Protein AF-0000000073023740 (afdb_homodimer)

Solvent-accessible surface area (backbone atoms only — not comparable to full-atom values): 16140 Å² total; per-residue (Å²): 127,83,76,66,62,38,36,42,32,42,31,54,24,32,53,92,77,59,38,83,30,16,24,42,80,59,41,39,57,40,73,45,45,51,34,40,36,42,52,23,70,36,39,27,42,34,38,40,40,32,30,47,20,81,66,60,66,49,36,36,28,55,63,80,50,73,36,61,43,44,80,76,49,72,45,80,65,34,23,34,30,36,31,64,48,64,28,61,89,51,75,53,49,56,92,95,53,74,39,84,29,47,35,36,37,38,18,87,82,44,16,32,40,50,33,42,43,40,32,34,31,28,49,62,90,40,50,71,68,36,69,48,74,43,77,45,55,34,41,35,35,37,25,27,48,41,96,82,24,65,35,37,45,53,76,40,77,44,84,78,128,82,76,65,62,39,35,42,33,43,29,51,24,30,53,93,76,60,37,82,30,15,25,44,80,60,41,38,56,41,71,45,45,51,33,40,35,42,52,24,71,35,40,27,41,32,38,40,39,32,29,46,21,80,66,60,66,49,38,40,28,54,62,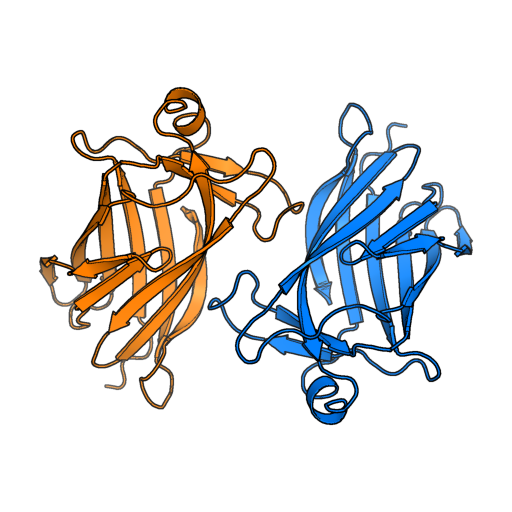80,49,71,38,62,43,43,79,74,48,72,45,80,64,34,23,32,29,35,31,63,48,65,28,61,89,52,76,53,47,56,89,95,51,73,38,83,30,46,36,36,36,39,19,87,81,44,15,33,38,50,32,42,43,38,32,34,31,29,49,62,88,41,50,71,68,37,69,48,76,43,76,44,56,35,39,36,35,36,27,28,49,40,97,83,25,64,35,37,43,55,77,42,77,44,84,80

Secondary structure (DSSP, 8-state):
-----EEEEEEEEETTTTBPEEEEE-TTSSSSSEEEEEETT-EEEEEEEEESTT----EEEETTEEEE-EEEEEETTEEEEEEEEE-TTPPPPPTT--EEEEEEE--TTT-BEEEEEEEEEE-GGGHHHHT-SEEE--EEEEEEE-TTSSBEEEEEEEE-/-----EEEEEEEEETTTTBPEEEEE-TTSSSSSEEEEEETT-EEEEEEEEESTT----EEEETTEEEE-EEEEEETTEEEEEEEEE-TTPPPPPTT--EEEEEEE--TTT-BEEEEEEEEEE-GGGHHHHT-SEEE--EEEEEEE-TTSSBEEEEEEEE-

Radius of gyration: 21.76 Å; Cα contacts (8 Å, |Δi|>4): 886; chains: 2; bounding box: 49×61×48 Å

Foldseek 3Di:
DQPFKKKKKKAKAWPDVRHFWAWAQDPVPDPDRIATEAEAQTKIKMKMKMFQQVFDWFWKDKQRRIWGWDWDDGDRGITMTITMDHRYVPDFDDPPDWDWIWIWIDTPQQAIEIDTHTYGYDYNVVVVVRPDHGTFGIKMWMWGRDPVSHHIHTDDIDGD/DQPFKKKKKKAKAWPDVRHFWAWAQDPVPDPDRIATEAEAQTKIKMKMKMFQQVFDWFWKDKQRRIWGWDWDDGDRGITMTITMDHRYPPDFDDPPDWDWIWIWIDTPQQAIEIDTHTYGYDYNVVVVVRPDHGTFGIKMWMWGRDPVSHHIHTDDIDGD

InterPro domains:
  IPR029204 CB1 cannabinoid receptor-interacting protein 1 [PF15043] (5-159)
  IPR029204 CB1 cannabinoid receptor-interacting protein 1 [PTHR31952] (4-159)

Sequence (320 aa):
MALELVKIGISLKMLPNNSAVYFKSDGARFGQTRTIKLLTGSKYKTEVVVKPGDVEATTMSVGGVKFPLEQQSRDPQCVVYTGVYDTEGVTHTKSGDRQAVQISIQFPEVGSFEVVWQVKYYNYNKRDHCQGGNSFNSIEYECKPNDTRSLMWVNKELFIMALELVKIGISLKMLPNNSAVYFKSDGARFGQTRTIKLLTGSKYKTEVVVKPGDVEATTMSVGGVKFPLEQQSRDPQCVVYTGVYDTEGVTHTKSGDRQAVQISIQFPEVGSFEVVWQVKYYNYNKRDHCQGGNSFNSIEYECKPNDTRSLMWVNKELFI

Nearest PDB structures (foldseek):
  6wsk-assembly1_A  TM=9.641E-01  e=8.421E-20  Tequatrovirus T4
  7q2t-assembly1_XXX  TM=8.659E-01  e=3.609E-19  Rattus norvegicus
  5ot1-assembly1_A  TM=6.306E-01  e=1.534E-01  Thermococcus kodakarensis
  6vac-assembly1_B  TM=4.768E-01  e=1.246E-01  Mus musculus
  4zmh-assembly1_B  TM=3.866E-01  e=2.410E+00  Saccharophagus degradans 2-40

pLDDT: mean 95.41, std 6.23, range [44.56, 98.94]

Structure (mmCIF, N/CA/C/O backbone):
data_AF-0000000073023740-model_v1
#
loop_
_entity.id
_entity.type
_entity.pdbx_description
1 polymer 'CB1 cannabinoid receptor-interacting protein 1-like'
#
loop_
_atom_site.group_PDB
_atom_site.id
_atom_site.type_symbol
_atom_site.label_atom_id
_atom_site.label_alt_id
_atom_site.label_comp_id
_atom_site.label_asym_id
_atom_site.label_entity_id
_atom_site.label_seq_id
_atom_site.pdbx_PDB_ins_code
_atom_site.Cartn_x
_atom_site.Cartn_y
_atom_site.Cartn_z
_atom_site.occupancy
_atom_site.B_iso_or_equiv
_atom_site.auth_seq_id
_atom_site.auth_comp_id
_atom_site.auth_asym_id
_atom_site.auth_atom_id
_atom_site.pdbx_PDB_model_num
ATOM 1 N N . MET A 1 1 ? -4.488 33.281 -9.797 1 44.56 1 MET A N 1
ATOM 2 C CA . MET A 1 1 ? -3.965 32.219 -10.641 1 44.56 1 MET A CA 1
ATOM 3 C C . MET A 1 1 ? -4.219 30.844 -10.008 1 44.56 1 MET A C 1
ATOM 5 O O . MET A 1 1 ? -4.16 30.703 -8.789 1 44.56 1 MET A O 1
ATOM 9 N N . ALA A 1 2 ? -4.988 29.906 -10.641 1 58.72 2 ALA A N 1
ATOM 10 C CA . ALA A 1 2 ? -5.473 28.656 -10.062 1 58.72 2 ALA A CA 1
ATOM 11 C C . ALA A 1 2 ? -4.32 27.812 -9.523 1 58.72 2 ALA A C 1
ATOM 13 O O . ALA A 1 2 ? -3.303 27.641 -10.203 1 58.72 2 ALA A O 1
ATOM 14 N N . LEU A 1 3 ? -4.094 27.891 -8.18 1 65.19 3 LEU A N 1
ATOM 15 C CA . LEU A 1 3 ? -3.039 27.094 -7.57 1 65.19 3 LEU A CA 1
ATOM 16 C C . LEU A 1 3 ? -2.945 25.719 -8.234 1 65.19 3 LEU A C 1
ATOM 18 O O . LEU A 1 3 ? -3.896 24.938 -8.188 1 65.19 3 LEU A O 1
ATOM 22 N N . GLU A 1 4 ? -1.814 25.531 -9.008 1 83.5 4 GLU A N 1
ATOM 23 C CA . GLU A 1 4 ? -1.721 24.328 -9.836 1 83.5 4 GLU A CA 1
ATOM 24 C C . GLU A 1 4 ? -1.043 23.188 -9.078 1 83.5 4 GLU A C 1
ATOM 26 O O . GLU A 1 4 ? -1.423 22.031 -9.227 1 83.5 4 GLU A O 1
ATOM 31 N N . LEU A 1 5 ? -0.139 23.578 -8.188 1 95.25 5 LEU A N 1
ATOM 32 C CA . LEU A 1 5 ? 0.614 22.531 -7.508 1 95.25 5 LEU A CA 1
ATOM 33 C C . LEU A 1 5 ? 0.838 22.891 -6.043 1 95.25 5 LEU A C 1
ATOM 35 O O . LEU A 1 5 ? 1.174 24.031 -5.719 1 95.25 5 LEU A O 1
ATOM 39 N N . VAL A 1 6 ? 0.586 22.016 -5.172 1 97.62 6 VAL A N 1
ATOM 40 C CA . VAL A 1 6 ? 0.841 22.156 -3.742 1 97.62 6 VAL A CA 1
ATOM 41 C C . VAL A 1 6 ? 1.813 21.078 -3.279 1 97.62 6 VAL A C 1
ATOM 43 O O . VAL A 1 6 ? 1.599 19.891 -3.535 1 97.62 6 VAL A O 1
ATOM 46 N N . LYS A 1 7 ? 2.904 21.469 -2.658 1 98.38 7 LYS A N 1
ATOM 47 C CA . LYS A 1 7 ? 3.838 20.516 -2.064 1 98.38 7 LYS A CA 1
ATOM 48 C C . LYS A 1 7 ? 3.631 20.406 -0.556 1 98.38 7 LYS A C 1
ATOM 50 O O . LYS A 1 7 ? 3.443 21.422 0.123 1 98.38 7 LYS A O 1
ATOM 55 N N . ILE A 1 8 ? 3.617 19.219 -0.075 1 98.69 8 ILE A N 1
ATOM 56 C CA . ILE A 1 8 ? 3.369 18.969 1.341 1 98.69 8 ILE A CA 1
ATOM 57 C C . ILE A 1 8 ? 4.438 18.031 1.894 1 98.69 8 ILE A C 1
ATOM 59 O O . ILE A 1 8 ? 4.664 16.953 1.349 1 98.69 8 ILE A O 1
ATOM 63 N N . GLY A 1 9 ? 5.145 18.406 2.871 1 98.81 9 GLY A N 1
ATOM 64 C CA . GLY A 1 9 ? 6.062 17.547 3.611 1 98.81 9 GLY A CA 1
ATOM 65 C C . GLY A 1 9 ? 5.609 17.281 5.031 1 98.81 9 GLY A C 1
ATOM 66 O O . GLY A 1 9 ? 5.195 18.203 5.742 1 98.81 9 GLY A O 1
ATOM 67 N N . ILE A 1 10 ? 5.648 16.031 5.469 1 98.88 10 ILE A N 1
ATOM 68 C CA . ILE A 1 10 ? 5.207 15.68 6.812 1 98.88 10 ILE A CA 1
ATOM 69 C C . ILE A 1 10 ? 6.344 14.977 7.555 1 98.88 10 ILE A C 1
ATOM 71 O O . ILE A 1 10 ? 6.957 14.047 7.027 1 98.88 10 ILE A O 1
ATOM 75 N N . SER A 1 11 ? 6.652 15.422 8.719 1 98.81 11 SER A N 1
ATOM 76 C CA . SER A 1 11 ? 7.625 14.781 9.594 1 98.81 11 SER A CA 1
ATOM 77 C C . SER A 1 11 ? 7.055 14.578 11 1 98.81 11 SER A C 1
ATOM 79 O O . SER A 1 11 ? 6.066 15.211 11.367 1 98.81 11 SER A O 1
ATOM 81 N N . LEU A 1 12 ? 7.645 13.656 11.727 1 98 12 LEU A N 1
ATOM 82 C CA . LEU A 1 12 ? 7.238 13.336 13.094 1 98 12 LEU A CA 1
ATOM 83 C C . LEU A 1 12 ? 8.453 13.234 14.008 1 98 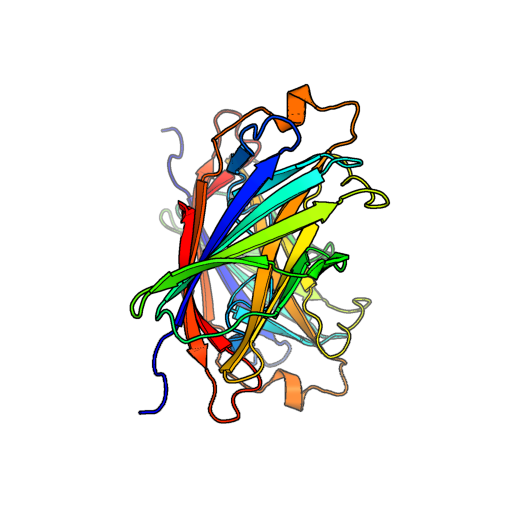12 LEU A C 1
ATOM 85 O O . LEU A 1 12 ? 9.5 12.727 13.609 1 98 12 LEU A O 1
ATOM 89 N N . LYS A 1 13 ? 8.297 13.727 15.195 1 98.38 13 LYS A N 1
ATOM 90 C CA . LYS A 1 13 ? 9.227 13.5 16.297 1 98.38 13 LYS A CA 1
ATOM 91 C C . LYS A 1 13 ? 8.484 13.109 17.578 1 98.38 13 LYS A C 1
ATOM 93 O O . LYS A 1 13 ? 7.406 13.633 17.844 1 98.38 13 LYS A O 1
ATOM 98 N N . MET A 1 14 ? 9.141 12.305 18.328 1 97.38 14 MET A N 1
ATOM 99 C CA . MET A 1 14 ? 8.5 11.859 19.562 1 97.38 14 MET A CA 1
ATOM 100 C C . MET A 1 14 ? 8.719 12.875 20.688 1 97.38 14 MET A C 1
ATOM 102 O O . MET A 1 14 ? 9.828 13.367 20.875 1 97.38 14 MET A O 1
ATOM 106 N N . LEU A 1 15 ? 7.656 13.242 21.297 1 97.19 15 LEU A N 1
ATOM 107 C CA . LEU A 1 15 ? 7.715 14.117 22.453 1 97.19 15 LEU A CA 1
ATOM 108 C C . LEU A 1 15 ? 7.949 13.32 23.734 1 97.19 15 LEU A C 1
ATOM 110 O O . LEU A 1 15 ? 7.605 12.133 23.797 1 97.19 15 LEU A O 1
ATOM 114 N N . PRO A 1 16 ? 8.578 13.898 24.75 1 96.62 16 PRO A N 1
ATOM 115 C CA . PRO A 1 16 ? 8.867 15.32 24.906 1 96.62 16 PRO A CA 1
ATOM 116 C C . PRO A 1 16 ? 10.25 15.703 24.375 1 96.62 16 PRO A C 1
ATOM 118 O O . PRO A 1 16 ? 10.555 16.891 24.234 1 96.62 16 PRO A O 1
ATOM 121 N N . ASN A 1 17 ? 11.039 14.75 24.031 1 95.69 17 ASN A N 1
ATOM 122 C CA . ASN A 1 17 ? 12.438 15.055 23.75 1 95.69 17 ASN A CA 1
ATOM 123 C C . ASN A 1 17 ? 12.688 15.219 22.25 1 95.69 17 ASN A C 1
ATOM 125 O O . ASN A 1 17 ? 13.836 15.344 21.828 1 95.69 17 ASN A O 1
ATOM 129 N N . ASN A 1 18 ? 11.672 15.188 21.5 1 97.25 18 ASN A N 1
ATOM 130 C CA . ASN A 1 18 ? 11.805 15.273 20.047 1 97.25 18 ASN A CA 1
ATOM 131 C C . ASN A 1 18 ? 12.727 14.188 19.5 1 97.25 18 ASN A C 1
ATOM 133 O O . ASN A 1 18 ? 13.602 14.461 18.672 1 97.25 18 ASN A O 1
ATOM 137 N N . SER A 1 19 ? 12.555 13.023 20.016 1 95.88 19 SER A N 1
ATOM 138 C CA . SER A 1 19 ? 13.375 11.906 19.547 1 95.88 19 SER A CA 1
ATOM 139 C C . SER A 1 19 ? 12.938 11.438 18.172 1 95.88 19 SER A C 1
ATOM 141 O O . SER A 1 19 ? 11.82 11.719 17.734 1 95.88 19 SER A O 1
ATOM 143 N N . ALA A 1 20 ? 13.844 10.766 17.547 1 96.94 20 ALA A N 1
ATOM 144 C CA . ALA A 1 20 ? 13.617 10.32 16.172 1 96.94 20 ALA A CA 1
ATOM 145 C C . ALA A 1 20 ? 12.523 9.258 16.109 1 96.94 20 ALA A C 1
ATOM 147 O O . ALA A 1 20 ? 12.344 8.492 17.047 1 96.94 20 ALA A O 1
ATOM 148 N N . VAL A 1 21 ? 11.773 9.242 15.055 1 97.81 21 VAL A N 1
ATOM 149 C CA . VAL A 1 21 ? 10.898 8.148 14.656 1 97.81 21 VAL A CA 1
ATOM 150 C C . VAL A 1 21 ? 11.633 7.23 13.68 1 97.81 21 VAL A C 1
ATOM 152 O O . VAL A 1 21 ? 12.492 7.688 12.914 1 97.81 21 VAL A O 1
ATOM 155 N N . TYR A 1 22 ? 11.328 5.988 13.734 1 97.88 22 TYR A N 1
ATOM 156 C CA . TYR A 1 22 ? 12.078 5.035 12.914 1 97.88 22 TYR A CA 1
ATOM 157 C C . TYR A 1 22 ? 11.141 4.266 11.992 1 97.88 22 TYR A C 1
ATOM 159 O O . TYR A 1 22 ? 9.93 4.238 12.203 1 97.88 22 TYR A O 1
ATOM 167 N N . PHE A 1 23 ? 11.703 3.693 10.914 1 97.62 23 PHE A N 1
ATOM 168 C CA . PHE A 1 23 ? 10.969 2.818 10.008 1 97.62 23 PHE A CA 1
ATOM 169 C C . PHE A 1 23 ? 11.797 1.598 9.641 1 97.62 23 PHE A C 1
ATOM 171 O O . PHE A 1 23 ? 13.008 1.576 9.852 1 97.62 23 PHE A O 1
ATOM 178 N N . LYS A 1 24 ? 11.086 0.607 9.227 1 95.25 24 LYS A N 1
ATOM 179 C CA . LYS A 1 24 ? 11.734 -0.604 8.734 1 95.25 24 LYS A CA 1
ATOM 180 C C . LYS A 1 24 ? 11.328 -0.892 7.285 1 95.25 24 LYS A C 1
ATOM 182 O O . LYS A 1 24 ? 10.227 -0.543 6.863 1 95.25 24 LYS A O 1
ATOM 187 N N . SER A 1 25 ? 12.273 -1.447 6.52 1 91.25 25 SER A N 1
ATOM 188 C CA . SER A 1 25 ? 11.992 -1.93 5.172 1 91.25 25 SER A CA 1
ATOM 189 C C . SER A 1 25 ? 11.492 -3.371 5.195 1 91.25 25 SER A C 1
ATOM 191 O O . SER A 1 25 ? 12.188 -4.266 5.676 1 91.25 25 SER A O 1
ATOM 193 N N . ASP A 1 26 ? 10.328 -3.596 4.75 1 90.12 26 ASP A N 1
ATOM 194 C CA . ASP A 1 26 ? 9.672 -4.895 4.879 1 90.12 26 ASP A CA 1
ATOM 195 C C . ASP A 1 26 ? 9.539 -5.578 3.518 1 90.12 26 ASP A C 1
ATOM 197 O O . ASP A 1 26 ? 8.883 -6.609 3.398 1 90.12 26 ASP A O 1
ATOM 201 N N . GLY A 1 27 ? 10.125 -5.066 2.473 1 86.88 27 GLY A N 1
ATOM 202 C CA . GLY A 1 27 ? 9.875 -5.625 1.154 1 86.88 27 GLY A CA 1
ATOM 203 C C . GLY A 1 27 ? 8.43 -5.508 0.718 1 86.88 27 GLY A C 1
ATOM 204 O O . GLY A 1 27 ? 7.754 -4.535 1.059 1 86.88 27 GLY A O 1
ATOM 205 N N . ALA A 1 28 ? 7.988 -6.52 -0.057 1 90.25 28 ALA A N 1
ATOM 206 C CA . ALA A 1 28 ? 6.676 -6.359 -0.674 1 90.25 28 ALA A CA 1
ATOM 207 C C . ALA A 1 28 ? 5.629 -7.215 0.03 1 90.25 28 ALA A C 1
ATOM 209 O O . ALA A 1 28 ? 4.512 -7.375 -0.466 1 90.25 28 ALA A O 1
ATOM 210 N N . ARG A 1 29 ? 5.996 -7.746 1.146 1 89.56 29 ARG A N 1
ATOM 211 C CA . ARG A 1 29 ? 5.121 -8.734 1.769 1 89.56 29 ARG A CA 1
ATOM 212 C C . ARG A 1 29 ? 3.934 -8.062 2.449 1 89.56 29 ARG A C 1
ATOM 214 O O . ARG A 1 29 ? 3.01 -8.734 2.91 1 89.56 29 ARG A O 1
ATOM 221 N N . PHE A 1 30 ? 3.996 -6.75 2.588 1 92.88 30 PHE A N 1
ATOM 222 C CA . PHE A 1 30 ? 2.871 -5.969 3.086 1 92.88 30 PHE A CA 1
ATOM 223 C C . PHE A 1 30 ? 2.42 -4.945 2.049 1 92.88 30 PHE A C 1
ATOM 225 O O . PHE A 1 30 ? 2.906 -4.949 0.916 1 92.88 30 PHE A O 1
ATOM 232 N N . GLY A 1 31 ? 1.475 -4.121 2.359 1 88.94 31 GLY A N 1
ATOM 233 C CA . GLY A 1 31 ? 0.898 -3.174 1.42 1 88.94 31 GLY A CA 1
ATOM 234 C C . GLY A 1 31 ? 1.895 -2.145 0.923 1 88.94 31 GLY A C 1
ATOM 235 O O . GLY A 1 31 ? 1.802 -1.681 -0.215 1 88.94 31 GLY A O 1
ATOM 236 N N . GLN A 1 32 ? 2.805 -1.779 1.748 1 91.5 32 GLN A N 1
ATOM 237 C CA . GLN A 1 32 ? 3.875 -0.845 1.42 1 91.5 32 GLN A CA 1
ATOM 238 C C . GLN A 1 32 ? 5.234 -1.396 1.842 1 91.5 32 GLN A C 1
ATOM 240 O O . GLN A 1 32 ? 5.312 -2.287 2.691 1 91.5 32 GLN A O 1
ATOM 245 N N . THR A 1 33 ? 6.297 -0.854 1.237 1 91.31 33 THR A N 1
ATOM 246 C CA . THR A 1 33 ? 7.629 -1.414 1.436 1 91.31 33 THR A CA 1
ATOM 247 C C . THR A 1 33 ? 8.258 -0.87 2.713 1 91.31 33 THR A C 1
ATOM 249 O O . THR A 1 33 ? 9.234 -1.433 3.221 1 91.31 33 THR A O 1
ATOM 252 N N . ARG A 1 34 ? 7.766 0.263 3.162 1 94.25 34 ARG A N 1
ATOM 253 C CA . ARG A 1 34 ? 8.297 0.842 4.391 1 94.25 34 ARG A CA 1
ATOM 254 C C . ARG A 1 34 ? 7.234 0.881 5.484 1 94.25 34 ARG A C 1
ATOM 256 O O . ARG A 1 34 ? 6.082 1.233 5.223 1 94.25 34 ARG A O 1
ATOM 263 N N . THR A 1 35 ? 7.594 0.451 6.672 1 96.88 35 THR A N 1
ATOM 264 C CA . THR A 1 35 ? 6.727 0.502 7.848 1 96.88 35 THR A CA 1
ATOM 265 C C . THR A 1 35 ? 7.234 1.54 8.844 1 96.88 35 THR A C 1
ATOM 267 O O . THR A 1 35 ? 8.344 1.42 9.367 1 96.88 35 THR A O 1
ATOM 270 N N . ILE A 1 36 ? 6.438 2.553 9.062 1 98.06 36 ILE A N 1
ATOM 271 C CA . ILE A 1 36 ? 6.77 3.527 10.094 1 98.06 36 ILE A CA 1
ATOM 272 C C . ILE A 1 36 ? 6.449 2.951 11.469 1 98.06 36 ILE A C 1
ATOM 274 O O . ILE A 1 36 ? 5.395 2.338 11.664 1 98.06 36 ILE A O 1
ATOM 278 N N . LYS A 1 37 ? 7.355 3.066 12.414 1 98.06 37 LYS A N 1
ATOM 279 C CA . LYS A 1 37 ? 7.199 2.508 13.75 1 98.06 37 LYS A CA 1
ATOM 280 C C . LYS A 1 37 ? 6.75 3.578 14.742 1 98.06 37 LYS A C 1
ATOM 282 O O . LYS A 1 37 ? 7.441 4.582 14.938 1 98.06 37 LYS A O 1
ATOM 287 N N . LEU A 1 38 ? 5.609 3.389 15.391 1 98.19 38 LEU A N 1
ATOM 288 C CA . LEU A 1 38 ? 5.098 4.328 16.375 1 98.19 38 LEU A CA 1
ATOM 289 C C . LEU A 1 38 ? 4.785 3.619 17.688 1 98.19 38 LEU A C 1
ATOM 291 O O . LEU A 1 38 ? 4.539 2.41 17.703 1 98.19 38 LEU A O 1
ATOM 295 N N . LEU A 1 39 ? 4.816 4.359 18.719 1 97.44 39 LEU A N 1
ATOM 296 C CA . LEU A 1 39 ? 4.57 3.852 20.062 1 97.44 39 LEU A CA 1
ATOM 297 C C . LEU A 1 39 ? 3.207 4.309 20.578 1 97.44 39 LEU A C 1
ATOM 299 O O . LEU A 1 39 ? 2.842 5.477 20.422 1 97.44 39 LEU A O 1
ATOM 303 N N . THR A 1 40 ? 2.43 3.33 21.109 1 97.25 40 THR A N 1
ATOM 304 C CA . THR A 1 40 ? 1.171 3.717 21.734 1 97.25 40 THR A CA 1
ATOM 305 C C . THR A 1 40 ? 1.425 4.48 23.031 1 97.25 40 THR A C 1
ATOM 307 O O . THR A 1 40 ? 2.527 4.43 23.578 1 97.25 40 THR A O 1
ATOM 310 N N . GLY A 1 41 ? 0.372 5.25 23.453 1 96.56 41 GLY A N 1
ATOM 311 C CA . GLY A 1 41 ? 0.498 5.988 24.703 1 96.56 41 GLY A CA 1
ATOM 312 C C . GLY A 1 41 ? 1.587 7.047 24.656 1 96.56 41 GLY A C 1
ATOM 313 O O . GLY A 1 41 ? 2.25 7.301 25.672 1 96.56 41 GLY A O 1
ATOM 314 N N . SER A 1 42 ? 1.806 7.547 23.5 1 97.38 42 SER A N 1
ATOM 315 C CA . SER A 1 42 ? 2.867 8.531 23.297 1 97.38 42 SER A CA 1
ATOM 316 C C . SER A 1 42 ? 2.377 9.711 22.484 1 97.38 42 SER A C 1
ATOM 318 O O . SER A 1 42 ? 1.319 9.641 21.844 1 97.38 42 SER A O 1
ATOM 320 N N . LYS A 1 43 ? 3.139 10.727 22.562 1 98.44 43 LYS A N 1
ATOM 321 C CA . LYS A 1 43 ? 2.818 11.93 21.797 1 98.44 43 LYS A CA 1
ATOM 322 C C . LYS A 1 43 ? 3.893 12.211 20.75 1 98.44 43 LYS A C 1
ATOM 324 O O . LYS A 1 43 ? 5.086 12.047 21.016 1 98.44 43 LYS A O 1
ATOM 329 N N . TYR A 1 44 ? 3.449 12.617 19.609 1 98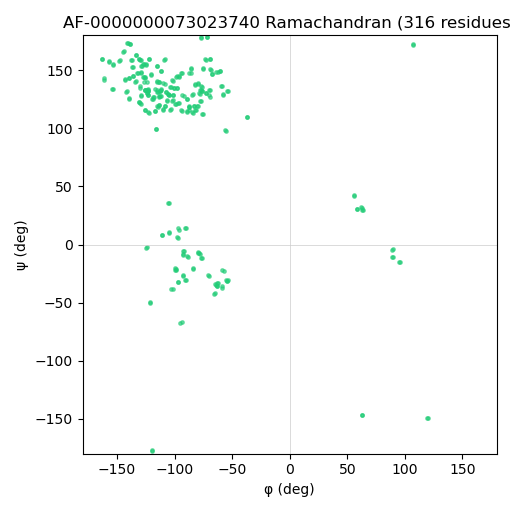.69 44 TYR A N 1
ATOM 330 C CA . TYR A 1 44 ? 4.344 12.969 18.516 1 98.69 44 TYR A CA 1
ATOM 331 C C . TYR A 1 44 ? 4.098 14.398 18.047 1 98.69 44 TYR A C 1
ATOM 333 O O . TYR A 1 44 ? 2.949 14.805 17.859 1 98.69 44 TYR A O 1
ATOM 341 N N . LYS A 1 45 ? 5.129 15.156 17.906 1 98.81 45 LYS A N 1
ATOM 342 C CA . LYS A 1 45 ? 5.062 16.422 17.188 1 98.81 45 LYS A CA 1
ATOM 343 C C . LYS A 1 45 ? 5.105 16.219 15.68 1 98.81 45 LYS A C 1
ATOM 345 O O . LYS A 1 45 ? 6.059 15.633 15.156 1 98.81 45 LYS A O 1
ATOM 350 N N . THR A 1 46 ? 4.086 16.625 15.016 1 98.75 46 THR A N 1
ATOM 351 C CA . THR A 1 46 ? 4.062 16.594 13.555 1 98.75 46 THR A CA 1
ATOM 352 C C . THR A 1 46 ? 4.418 17.953 12.984 1 98.75 46 THR A C 1
ATOM 354 O O . THR A 1 46 ? 3.998 18.984 13.508 1 98.75 46 THR A O 1
ATOM 357 N N . GLU A 1 47 ? 5.246 18 12.031 1 98.88 47 GLU A N 1
ATOM 358 C CA . GLU A 1 47 ? 5.527 19.203 11.25 1 98.88 47 GLU A CA 1
ATOM 359 C C . GLU A 1 47 ? 5.059 19.047 9.805 1 98.88 47 GLU A C 1
ATOM 361 O O . GLU A 1 47 ? 5.398 18.062 9.141 1 98.88 47 GLU A O 1
ATOM 366 N N . VAL A 1 48 ? 4.293 19.969 9.344 1 98.88 48 VAL A N 1
ATOM 367 C CA . VAL A 1 48 ? 3.756 19.984 7.988 1 98.88 48 VAL A CA 1
ATOM 368 C C . VAL A 1 48 ? 4.277 21.203 7.238 1 98.88 48 VAL A C 1
ATOM 370 O O . VAL A 1 48 ? 3.98 22.344 7.613 1 98.88 48 VAL A O 1
ATOM 373 N N . VAL A 1 49 ? 5.055 20.984 6.219 1 98.88 49 VAL A N 1
ATOM 374 C CA . VAL A 1 49 ? 5.582 22.047 5.371 1 98.88 49 VAL A CA 1
ATOM 375 C C . VAL A 1 49 ? 4.781 22.125 4.07 1 98.88 49 VAL A C 1
ATOM 377 O O . VAL A 1 49 ? 4.676 21.125 3.348 1 98.88 49 VAL A O 1
ATOM 380 N N . VAL A 1 50 ? 4.234 23.328 3.791 1 98.75 50 VAL A N 1
ATOM 381 C CA . VAL A 1 50 ? 3.355 23.453 2.635 1 98.75 50 VAL A CA 1
ATOM 382 C C . VAL A 1 50 ? 3.896 24.531 1.7 1 98.75 50 VAL A C 1
ATOM 384 O O . VAL A 1 50 ? 4.297 25.609 2.15 1 98.75 50 VAL A O 1
ATOM 387 N N . LYS A 1 51 ? 3.945 24.25 0.444 1 98.25 51 LYS A N 1
ATOM 388 C CA . LYS A 1 51 ? 4.328 25.203 -0.603 1 98.25 51 LYS A CA 1
ATOM 389 C C . LYS A 1 51 ? 3.258 25.281 -1.686 1 98.25 51 LYS A C 1
ATOM 391 O O . LYS A 1 51 ? 2.797 24.25 -2.193 1 98.25 51 LYS A O 1
ATOM 396 N N . PRO A 1 52 ? 2.861 26.516 -2.1 1 97.19 52 PRO A N 1
ATOM 397 C CA . PRO A 1 52 ? 3.365 27.828 -1.686 1 97.19 52 PRO A CA 1
ATOM 398 C C . PRO A 1 52 ? 2.832 28.25 -0.322 1 97.19 52 PRO A C 1
ATOM 400 O O . PRO A 1 52 ? 2.053 27.531 0.299 1 97.19 52 PRO A O 1
ATOM 403 N N . GLY A 1 53 ? 3.258 29.422 0.192 1 97.12 53 GLY A N 1
ATOM 404 C CA . GLY A 1 53 ? 3.008 29.844 1.561 1 97.12 53 GLY A CA 1
ATOM 405 C C . GLY A 1 53 ? 1.606 30.391 1.771 1 97.12 53 GLY A C 1
ATOM 406 O O . GLY A 1 53 ? 1.167 30.562 2.91 1 97.12 53 GLY A O 1
ATOM 407 N N . ASP A 1 54 ? 0.832 30.578 0.807 1 95.06 54 ASP A N 1
ATOM 408 C CA . ASP A 1 54 ? -0.5 31.156 0.955 1 95.06 54 ASP A CA 1
ATOM 409 C C . ASP A 1 54 ? -1.556 30.078 1.139 1 95.06 54 ASP A C 1
ATOM 411 O O . ASP A 1 54 ? -2.725 30.375 1.387 1 95.06 54 ASP A O 1
ATOM 415 N N . VAL A 1 55 ? -1.158 28.828 1.028 1 96.12 55 VAL A N 1
ATOM 416 C CA . VAL A 1 55 ? -2.09 27.719 1.26 1 96.12 55 VAL A CA 1
ATOM 417 C C . VAL A 1 55 ? -2.283 27.516 2.76 1 96.12 55 VAL A C 1
ATOM 419 O O . VAL A 1 55 ? -1.312 27.359 3.502 1 96.12 55 VAL A O 1
ATOM 422 N N . GLU A 1 56 ? -3.521 27.453 3.168 1 96.88 56 GLU A N 1
ATOM 423 C CA . GLU A 1 56 ? -3.844 27.359 4.59 1 96.88 56 GLU A CA 1
ATOM 424 C C . GLU A 1 56 ? -4.289 25.953 4.961 1 96.88 56 GLU A C 1
ATOM 426 O O . GLU A 1 56 ? -5.16 25.375 4.305 1 96.88 56 GLU A O 1
ATOM 431 N N . ALA A 1 57 ? -3.697 25.422 5.98 1 98.31 57 ALA A N 1
ATOM 432 C CA . ALA A 1 57 ? -4.117 24.156 6.562 1 98.31 57 ALA A CA 1
ATOM 433 C C . ALA A 1 57 ? -4.699 24.359 7.957 1 98.31 57 ALA A C 1
ATOM 435 O O . ALA A 1 57 ? -4.258 25.234 8.703 1 98.31 57 ALA A O 1
ATOM 436 N N . THR A 1 58 ? -5.664 23.484 8.328 1 98.75 58 THR A N 1
ATOM 437 C CA . THR A 1 58 ? -6.336 23.734 9.594 1 98.75 58 THR A CA 1
ATOM 438 C C . THR A 1 58 ? -6.176 22.547 10.539 1 98.75 58 THR A C 1
ATOM 440 O O . THR A 1 58 ? -5.891 22.734 11.727 1 98.75 58 THR A O 1
ATOM 443 N N . THR A 1 59 ? -6.477 21.312 10.062 1 98.81 59 THR A N 1
ATOM 444 C CA . THR A 1 59 ? -6.445 20.141 10.922 1 98.81 59 THR A CA 1
ATOM 445 C C . THR A 1 59 ? -5.77 18.969 10.219 1 98.81 59 THR A C 1
ATOM 447 O O . THR A 1 59 ? -5.695 18.938 8.984 1 98.81 59 THR A O 1
ATOM 450 N N . MET A 1 60 ? -5.215 18.109 10.961 1 98.81 60 MET A N 1
ATOM 451 C CA . MET A 1 60 ? -4.625 16.859 10.5 1 98.81 60 MET A CA 1
ATOM 452 C C . MET A 1 60 ? -5.215 15.672 11.25 1 98.81 60 MET A C 1
ATOM 454 O O . MET A 1 60 ? -5.637 15.812 12.398 1 98.81 60 MET A O 1
ATOM 458 N N . SER A 1 61 ? -5.391 14.609 10.578 1 98.75 61 SER A N 1
ATOM 459 C CA . SER A 1 61 ? -5.828 13.359 11.188 1 98.75 61 SER A CA 1
ATOM 460 C C . SER A 1 61 ? -4.867 12.219 10.859 1 98.75 61 SER A C 1
ATOM 462 O O . SER A 1 61 ? -4.41 12.094 9.727 1 98.75 61 SER A O 1
ATOM 464 N N . VAL A 1 62 ? -4.508 11.5 11.836 1 98.56 62 VAL A N 1
ATOM 465 C CA . VAL A 1 62 ? -3.699 10.289 11.695 1 98.56 62 VAL A CA 1
ATOM 466 C C . VAL A 1 62 ? -4.441 9.102 12.297 1 98.56 62 VAL A C 1
ATOM 468 O O . VAL A 1 62 ? -4.656 9.047 13.516 1 98.56 62 VAL A O 1
ATOM 471 N N . GLY A 1 63 ? -4.84 8.164 11.445 1 96.69 63 GLY A N 1
ATOM 472 C CA . GLY A 1 63 ? -5.547 6.988 11.914 1 96.69 63 GLY A CA 1
ATOM 473 C C . GLY A 1 63 ? -6.832 7.316 12.648 1 96.69 63 GLY A C 1
ATOM 474 O O . GLY A 1 63 ? -7.152 6.691 13.664 1 96.69 63 GLY A O 1
ATOM 475 N N . GLY A 1 64 ? -7.438 8.359 12.289 1 96 64 GLY A N 1
ATOM 476 C CA . GLY A 1 64 ? -8.703 8.719 12.906 1 96 64 GLY A CA 1
ATOM 477 C C . GLY A 1 64 ? -8.547 9.703 14.055 1 96 64 GLY A C 1
ATOM 478 O O . GLY A 1 64 ? -9.531 10.234 14.562 1 96 64 GLY A O 1
ATOM 479 N N . VAL A 1 65 ? -7.41 9.898 14.57 1 98.06 65 VAL A N 1
ATOM 480 C CA . VAL A 1 65 ? -7.148 10.891 15.617 1 98.06 65 VAL A CA 1
ATOM 481 C C . VAL A 1 65 ? -6.961 12.266 14.984 1 98.06 65 VAL A C 1
ATOM 483 O O . VAL A 1 65 ? -5.984 12.5 14.273 1 98.06 65 VAL A O 1
ATOM 486 N N . LYS A 1 66 ? -7.848 13.203 15.289 1 98.31 66 LYS A N 1
ATOM 487 C CA . LYS A 1 66 ? -7.836 14.539 14.703 1 98.31 66 LYS A CA 1
ATOM 488 C C . LYS A 1 66 ? -7.246 15.562 15.672 1 98.31 66 LYS A C 1
ATOM 490 O O . LYS A 1 66 ? -7.543 15.531 16.859 1 98.31 66 LYS A O 1
ATOM 495 N N . PHE A 1 67 ? -6.492 16.484 15.164 1 98.88 67 PHE A N 1
ATOM 496 C CA . PHE A 1 67 ? -5.898 17.531 15.984 1 98.88 67 PHE A CA 1
ATOM 497 C C . PHE A 1 67 ? -5.645 18.781 15.156 1 98.88 67 PHE A C 1
ATOM 499 O O . PHE A 1 67 ? -5.5 18.703 13.938 1 98.88 67 PHE A O 1
ATOM 506 N N . PRO A 1 68 ? -5.609 19.953 15.812 1 98.88 68 PRO A N 1
ATOM 507 C CA . PRO A 1 68 ? -5.383 21.219 15.102 1 98.88 68 PRO A CA 1
ATOM 508 C C . PRO A 1 68 ? -3.928 21.406 14.68 1 98.88 68 PRO A C 1
ATOM 510 O O . PRO A 1 68 ? -3.02 20.875 15.32 1 98.88 68 PRO A O 1
ATOM 513 N N . LEU A 1 69 ? -3.729 22.109 13.617 1 98.88 69 LEU A N 1
ATOM 514 C CA . LEU A 1 69 ? -2.408 22.547 13.18 1 98.88 69 LEU A CA 1
ATOM 515 C C . LEU A 1 69 ? -2.166 24 13.547 1 98.88 69 LEU A C 1
ATOM 517 O O . LEU A 1 69 ? -3.006 24.875 13.281 1 98.88 69 LEU A O 1
ATOM 521 N N . GLU A 1 70 ? -1.057 24.234 14.18 1 98.75 70 GLU A N 1
ATOM 522 C CA . GLU A 1 70 ? -0.681 25.578 14.562 1 98.75 70 GLU A CA 1
ATOM 523 C C . GLU A 1 70 ? 0.417 26.125 13.656 1 98.75 70 GLU A C 1
ATOM 525 O O . GLU A 1 70 ? 1.477 25.516 13.516 1 98.75 70 GLU A O 1
ATOM 530 N N . GLN A 1 71 ? 0.205 27.312 13.117 1 98.75 71 GLN A N 1
ATOM 531 C CA . GLN A 1 71 ? 1.185 27.922 12.227 1 98.75 71 GLN A CA 1
ATOM 532 C C . GLN A 1 71 ? 2.436 28.344 13 1 98.75 71 GLN A C 1
ATOM 534 O O . GLN A 1 71 ? 2.346 29.016 14.031 1 98.75 71 GLN A O 1
ATOM 539 N N . GLN A 1 72 ? 3.555 27.922 12.5 1 98.69 72 GLN A N 1
ATOM 540 C CA . GLN A 1 72 ? 4.82 28.266 13.141 1 98.69 72 GLN A CA 1
ATOM 541 C C . GLN A 1 72 ? 5.535 29.375 12.383 1 98.69 72 GLN A C 1
ATOM 543 O O . GLN A 1 72 ? 6.18 30.234 12.984 1 98.69 72 GLN A O 1
ATOM 548 N N . SER A 1 73 ? 5.469 29.344 11.047 1 98.5 73 SER A N 1
ATOM 549 C CA . SER A 1 73 ? 6.098 30.344 10.195 1 98.5 73 SER A CA 1
ATOM 550 C C . SER A 1 73 ? 5.422 30.406 8.828 1 98.5 73 SER A C 1
ATOM 552 O O . SER A 1 73 ? 4.727 29.469 8.422 1 98.5 73 SER A O 1
ATOM 554 N N . ARG A 1 74 ? 5.594 31.578 8.172 1 98.19 74 ARG A N 1
ATOM 555 C CA . ARG A 1 74 ? 4.988 31.766 6.855 1 98.19 74 ARG A CA 1
ATOM 556 C C . ARG A 1 74 ? 5.762 32.781 6.035 1 98.19 74 ARG A C 1
ATOM 558 O O . ARG A 1 74 ? 6.152 33.844 6.555 1 98.19 74 ARG A O 1
ATOM 565 N N . ASP A 1 75 ? 6.035 32.562 4.906 1 97.94 75 ASP A N 1
ATOM 566 C CA . ASP A 1 75 ? 6.453 33.5 3.861 1 97.94 75 ASP A CA 1
ATOM 567 C C . ASP A 1 75 ? 5.777 33.156 2.533 1 97.94 75 ASP A C 1
ATOM 569 O O . ASP A 1 75 ? 5.004 32.219 2.443 1 97.94 75 ASP A O 1
ATOM 573 N N . PRO A 1 76 ? 5.902 33.938 1.551 1 96.25 76 PRO A N 1
ATOM 574 C CA . PRO A 1 76 ? 5.184 33.719 0.298 1 96.25 76 PRO A CA 1
ATOM 575 C C . PRO A 1 76 ? 5.484 32.344 -0.306 1 96.25 76 PRO A C 1
ATOM 577 O O . PRO A 1 76 ? 4.645 31.766 -1.015 1 96.25 76 PRO A O 1
ATOM 580 N N . GLN A 1 77 ? 6.598 31.688 -0.003 1 97.12 77 GLN A N 1
ATOM 581 C CA . GLN A 1 77 ? 7.035 30.453 -0.661 1 97.12 77 GLN A CA 1
ATOM 582 C C . GLN A 1 77 ? 6.672 29.234 0.166 1 97.12 77 GLN A C 1
ATOM 584 O O . GLN A 1 77 ? 6.574 28.125 -0.367 1 97.12 77 GLN A O 1
ATOM 589 N N . CYS A 1 78 ? 6.445 29.484 1.483 1 97.88 78 CYS A N 1
ATOM 590 C CA . CYS A 1 78 ? 6.297 28.297 2.328 1 97.88 78 CYS A CA 1
ATOM 591 C C . CYS A 1 78 ? 5.598 28.656 3.635 1 97.88 78 CYS A C 1
ATOM 593 O O . CYS A 1 78 ? 5.812 29.734 4.188 1 97.88 78 CYS A O 1
ATOM 595 N N . VAL A 1 79 ? 4.766 27.828 4.164 1 98.62 79 VAL A N 1
ATOM 596 C CA . VAL A 1 79 ? 4.176 27.938 5.496 1 98.62 79 VAL A CA 1
ATOM 597 C C . VAL A 1 79 ? 4.426 26.641 6.266 1 98.62 79 VAL A C 1
ATOM 599 O O . VAL A 1 79 ? 4.371 25.547 5.691 1 98.62 79 VAL A O 1
ATOM 602 N N . VAL A 1 80 ? 4.738 26.703 7.559 1 98.88 80 VAL A N 1
ATOM 603 C CA . VAL A 1 80 ? 5.047 25.562 8.414 1 98.88 80 VAL A CA 1
ATOM 604 C C . VAL A 1 80 ? 4.027 25.469 9.547 1 98.88 80 VAL A C 1
ATOM 606 O O . VAL A 1 80 ? 3.775 26.469 10.242 1 98.88 80 VAL A O 1
ATOM 609 N N . TYR A 1 81 ? 3.414 24.312 9.695 1 98.94 81 TYR A N 1
ATOM 610 C CA . TYR A 1 81 ? 2.496 24.031 10.797 1 98.94 81 TYR A CA 1
ATOM 611 C C . TYR A 1 81 ? 3.049 22.938 11.695 1 98.94 81 TYR A C 1
ATOM 613 O O . TYR A 1 81 ? 3.846 22.094 11.258 1 98.94 81 TYR A O 1
ATOM 621 N N . THR A 1 82 ? 2.611 22.984 12.953 1 98.88 82 THR A N 1
ATOM 622 C CA . THR A 1 82 ? 2.877 21.859 13.859 1 98.88 82 THR A CA 1
ATOM 623 C C . THR A 1 82 ? 1.591 21.406 14.539 1 98.88 82 THR A C 1
ATOM 625 O O . THR A 1 82 ? 0.639 22.172 14.664 1 98.88 82 THR A O 1
ATOM 628 N N . GLY A 1 83 ? 1.507 20.172 14.828 1 98.75 83 GLY A N 1
ATOM 629 C CA . GLY A 1 83 ? 0.456 19.547 15.609 1 98.75 83 GLY A CA 1
ATOM 630 C C . GLY A 1 83 ? 0.959 18.406 16.484 1 98.75 83 GLY A C 1
ATOM 631 O O . GLY A 1 83 ? 2.113 17.984 16.359 1 98.75 83 GLY A O 1
ATOM 632 N N . VAL A 1 84 ? 0.098 18.047 17.391 1 98.88 84 VAL A N 1
ATOM 633 C CA . VAL A 1 84 ? 0.482 16.969 18.297 1 98.88 84 VAL A CA 1
ATOM 634 C C . VAL A 1 84 ? -0.424 15.758 18.062 1 98.88 84 VAL A C 1
ATOM 636 O O . VAL A 1 84 ? -1.646 15.859 18.172 1 98.88 84 VAL A O 1
ATOM 639 N N . TYR A 1 85 ? 0.168 14.719 17.672 1 98.88 85 TYR A N 1
ATOM 640 C CA . TYR A 1 85 ? -0.512 13.43 17.547 1 98.88 85 TYR A CA 1
ATOM 641 C C . TYR A 1 85 ? -0.342 12.602 18.812 1 98.88 85 TYR A C 1
ATOM 643 O O . TYR A 1 85 ? 0.774 12.211 19.172 1 98.88 85 TYR A O 1
ATOM 651 N N . ASP A 1 86 ? -1.455 12.391 19.438 1 98.69 86 ASP A N 1
ATOM 652 C CA . ASP A 1 86 ? -1.491 11.633 20.672 1 98.69 86 ASP A CA 1
ATOM 653 C C . ASP A 1 86 ? -2.02 10.219 20.438 1 98.69 86 ASP A C 1
ATOM 655 O O . ASP A 1 86 ? -3.186 10.039 20.078 1 98.69 86 ASP A O 1
ATOM 659 N N . THR A 1 87 ? -1.207 9.227 20.672 1 98.06 87 THR A N 1
ATOM 660 C CA . THR A 1 87 ? -1.599 7.848 20.391 1 98.06 87 THR A CA 1
ATOM 661 C C . THR A 1 87 ? -2.246 7.211 21.625 1 98.06 87 THR A C 1
ATOM 663 O O . THR A 1 87 ? -2.324 5.984 21.719 1 98.06 87 THR A O 1
ATOM 666 N N . GLU A 1 88 ? -2.588 8.055 22.562 1 96.12 88 GLU A N 1
ATOM 667 C CA . GLU A 1 88 ? -3.373 7.52 23.672 1 96.12 88 GLU A CA 1
ATOM 668 C C . GLU A 1 88 ? -4.668 6.887 23.172 1 96.12 88 GLU A C 1
ATOM 670 O O . GLU A 1 88 ? -5.395 7.488 22.375 1 96.12 88 GLU A O 1
ATOM 675 N N . GLY A 1 89 ? -4.984 5.648 23.547 1 94.81 89 GLY A N 1
ATOM 676 C CA . GLY A 1 89 ? -6.195 4.953 23.141 1 94.81 89 GLY A CA 1
ATOM 677 C C . GLY A 1 89 ? -6.027 4.16 21.859 1 94.81 89 GLY A C 1
ATOM 678 O O . GLY A 1 89 ? -6.922 3.404 21.484 1 94.81 89 GLY A O 1
ATOM 679 N N . VAL A 1 90 ? -4.938 4.375 21.188 1 96.19 90 VAL A N 1
ATOM 680 C CA . VAL A 1 90 ? -4.66 3.613 19.969 1 96.19 90 VAL A CA 1
ATOM 681 C C . VAL A 1 90 ? -4.199 2.203 20.344 1 96.19 90 VAL A C 1
ATOM 683 O O . VAL A 1 90 ? -3.377 2.027 21.25 1 96.19 90 VAL A O 1
ATOM 686 N N . THR A 1 91 ? -4.746 1.203 19.734 1 95.81 91 THR A N 1
ATOM 687 C CA . THR A 1 91 ? -4.395 -0.186 20 1 95.81 91 THR A CA 1
ATOM 688 C C . THR A 1 91 ? -3.105 -0.568 19.281 1 95.81 91 THR A C 1
ATOM 690 O O . THR A 1 91 ? -2.908 -0.198 18.125 1 95.81 91 THR A O 1
ATOM 693 N N . HIS A 1 92 ? -2.268 -1.292 19.953 1 96.56 92 HIS A N 1
ATOM 694 C CA . HIS A 1 92 ? -1.017 -1.718 19.344 1 96.56 92 HIS A CA 1
ATOM 695 C C . HIS A 1 92 ? -1.267 -2.732 18.234 1 96.56 92 HIS A C 1
ATOM 697 O O . HIS A 1 92 ? -2.27 -3.451 18.25 1 96.56 92 HIS A O 1
ATOM 703 N N . THR A 1 93 ? -0.453 -2.783 17.266 1 96.94 93 THR A N 1
ATOM 704 C CA . THR A 1 93 ? -0.52 -3.713 16.141 1 96.94 93 THR A CA 1
ATOM 705 C C . THR A 1 93 ? -0.041 -5.102 16.562 1 96.94 93 THR A C 1
ATOM 707 O O . THR A 1 93 ? 0.992 -5.234 17.219 1 96.94 93 THR A O 1
ATOM 710 N N . LYS A 1 94 ? -0.786 -6.16 16.156 1 95.62 94 LYS A N 1
ATOM 711 C CA . LYS A 1 94 ? -0.382 -7.531 16.453 1 95.62 94 LYS A CA 1
ATOM 712 C C . LYS A 1 94 ? 0.951 -7.867 15.789 1 95.62 94 LYS A C 1
ATOM 714 O O . LYS A 1 94 ? 1.261 -7.359 14.711 1 95.62 94 LYS A O 1
ATOM 719 N N . SER A 1 95 ? 1.694 -8.773 16.531 1 92.75 95 SER A N 1
ATOM 720 C CA . SER A 1 95 ? 2.965 -9.219 15.969 1 92.75 95 SER A CA 1
ATOM 721 C C . SER A 1 95 ? 2.781 -9.789 14.562 1 92.75 95 SER A C 1
ATOM 723 O O . SER A 1 95 ? 1.862 -10.57 14.32 1 92.75 95 SER A O 1
ATOM 725 N N . GLY A 1 96 ? 3.59 -9.367 13.641 1 91.94 96 GLY A N 1
ATOM 726 C CA . GLY A 1 96 ? 3.543 -9.859 12.273 1 91.94 96 GLY A CA 1
ATOM 727 C C . GLY A 1 96 ? 2.611 -9.055 11.383 1 91.94 96 GLY A C 1
ATOM 728 O O . GLY A 1 96 ? 2.588 -9.25 10.164 1 91.94 96 GLY A O 1
ATOM 729 N N . ASP A 1 97 ? 1.907 -8.094 11.938 1 94.94 97 ASP A N 1
ATOM 730 C CA . ASP A 1 97 ? 0.932 -7.328 11.172 1 94.94 97 ASP A CA 1
ATOM 731 C C . ASP A 1 97 ? 1.416 -5.895 10.945 1 94.94 97 ASP A C 1
ATOM 733 O O . ASP A 1 97 ? 2.332 -5.43 11.625 1 94.94 97 ASP A O 1
ATOM 737 N N . ARG A 1 98 ? 0.907 -5.238 9.984 1 96.75 98 ARG A N 1
ATOM 738 C CA . ARG A 1 98 ? 1 -3.801 9.742 1 96.75 98 ARG A CA 1
ATOM 739 C C . ARG A 1 98 ? -0.385 -3.176 9.609 1 96.75 98 ARG A C 1
ATOM 741 O O . ARG A 1 98 ? -1.368 -3.879 9.367 1 96.75 98 ARG A O 1
ATOM 748 N N . GLN A 1 99 ? -0.469 -1.963 9.891 1 95.62 99 GLN A N 1
ATOM 749 C CA . GLN A 1 99 ? -1.734 -1.244 9.773 1 95.62 99 GLN A CA 1
ATOM 750 C C . GLN A 1 99 ? -1.666 -0.175 8.688 1 95.62 99 GLN A C 1
ATOM 752 O O . GLN A 1 99 ? -0.673 0.549 8.586 1 95.62 99 GLN A O 1
ATOM 757 N N . ALA A 1 100 ? -2.674 -0.192 7.84 1 95 100 ALA A N 1
ATOM 758 C CA . ALA A 1 100 ? -2.873 0.946 6.945 1 95 100 ALA A CA 1
ATOM 759 C C . ALA A 1 100 ? -3.465 2.135 7.699 1 95 100 ALA A C 1
ATOM 761 O O . ALA A 1 100 ? -4.629 2.104 8.102 1 95 100 ALA A O 1
ATOM 762 N N . VAL A 1 101 ? -2.697 3.217 7.852 1 97.31 101 VAL A N 1
ATOM 763 C CA . VAL A 1 101 ? -3.123 4.367 8.648 1 97.31 101 VAL A CA 1
ATOM 764 C C . VAL A 1 101 ? -3.441 5.539 7.723 1 97.31 101 VAL A C 1
ATOM 766 O O . VAL A 1 101 ? -2.562 6.031 7.008 1 97.31 101 VAL A O 1
ATOM 769 N N . GLN A 1 102 ? -4.652 5.961 7.777 1 97.25 102 GLN A N 1
ATOM 770 C CA . GLN A 1 102 ? -5.082 7.09 6.961 1 97.25 102 GLN A CA 1
ATOM 771 C C . GLN A 1 102 ? -4.512 8.398 7.496 1 97.25 102 GLN A C 1
ATOM 773 O O . GLN A 1 102 ? -4.602 8.68 8.695 1 97.25 102 GLN A O 1
ATOM 778 N N . ILE A 1 103 ? -3.912 9.18 6.59 1 98.56 103 ILE A N 1
ATOM 779 C CA . ILE A 1 103 ? -3.424 10.523 6.871 1 98.56 103 ILE A CA 1
ATOM 780 C C . ILE A 1 103 ? -4.258 11.547 6.102 1 98.56 103 ILE A C 1
ATOM 782 O O . ILE A 1 103 ? -4.453 11.414 4.891 1 98.56 103 ILE A O 1
ATOM 786 N N . SER A 1 104 ? -4.734 12.5 6.824 1 98.44 104 SER A N 1
ATOM 787 C CA . SER A 1 104 ? -5.484 13.539 6.125 1 98.44 104 SER A CA 1
ATOM 788 C C . SER A 1 104 ? -5.152 14.922 6.676 1 98.44 104 SER A C 1
ATOM 790 O O . SER A 1 104 ? -4.883 15.07 7.867 1 98.44 104 SER A O 1
ATOM 792 N N . ILE A 1 105 ? -5.109 15.883 5.82 1 98.81 105 ILE A N 1
ATOM 793 C CA . ILE A 1 105 ? -4.965 17.297 6.18 1 98.81 105 ILE A CA 1
ATOM 794 C C . ILE A 1 105 ? -6.039 18.109 5.469 1 98.81 105 ILE A C 1
ATOM 796 O O . ILE A 1 105 ? -6.297 17.922 4.281 1 98.81 105 ILE A O 1
ATOM 800 N N . GLN A 1 106 ? -6.617 18.984 6.199 1 98.69 106 GLN A N 1
ATOM 801 C CA . GLN A 1 106 ? -7.684 19.797 5.641 1 98.69 106 GLN A CA 1
ATOM 802 C C . GLN A 1 106 ? -7.148 21.156 5.168 1 98.69 106 GLN A C 1
ATOM 804 O O . GLN A 1 106 ? -6.551 21.891 5.949 1 98.69 106 GLN A O 1
ATOM 809 N N . PHE A 1 107 ? -7.387 21.359 3.9 1 97.94 107 PHE A N 1
ATOM 810 C CA . PHE A 1 107 ? -7.137 22.656 3.283 1 97.94 107 PHE A CA 1
ATOM 811 C C . PHE A 1 107 ? -8.438 23.281 2.783 1 97.94 107 PHE A C 1
ATOM 813 O O . PHE A 1 107 ? -8.875 23 1.668 1 97.94 107 PHE A O 1
ATOM 820 N N . PRO A 1 108 ? -8.992 24.203 3.549 1 96.44 108 PRO A N 1
ATOM 821 C CA . PRO A 1 108 ? -10.336 24.703 3.242 1 96.44 108 PRO A CA 1
ATOM 822 C C . PRO A 1 108 ? -10.453 25.234 1.812 1 96.44 108 PRO A C 1
ATOM 824 O O . PRO A 1 108 ? -11.508 25.078 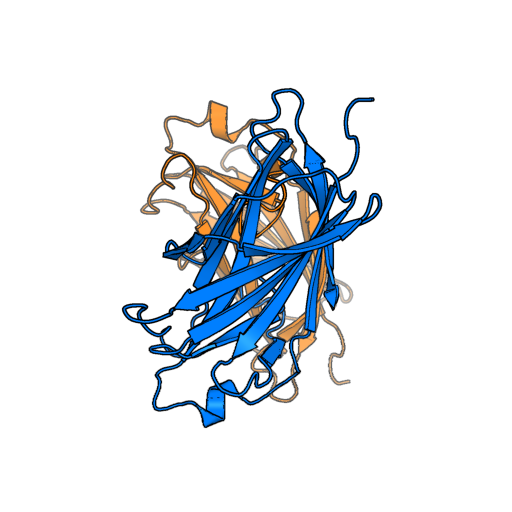1.186 1 96.44 108 PRO A O 1
ATOM 827 N N . GLU A 1 109 ? -9.422 25.781 1.226 1 94.06 109 GLU A N 1
ATOM 828 C CA . GLU A 1 109 ? -9.547 26.469 -0.053 1 94.06 109 GLU A CA 1
ATOM 829 C C . GLU A 1 109 ? -9.133 25.578 -1.212 1 94.06 109 GLU A C 1
ATOM 831 O O . GLU A 1 109 ? -9.5 25.828 -2.361 1 94.06 109 GLU A O 1
ATOM 836 N N . VAL A 1 110 ? -8.336 24.547 -0.933 1 95.5 110 VAL A N 1
ATOM 837 C CA . VAL A 1 110 ? -7.797 23.828 -2.074 1 95.5 110 VAL A CA 1
ATOM 838 C C . VAL A 1 110 ? -8.156 22.344 -1.957 1 95.5 110 VAL A C 1
ATOM 840 O O . VAL A 1 110 ? -7.832 21.547 -2.846 1 95.5 110 VAL A O 1
ATOM 843 N N . GLY A 1 111 ? -8.836 21.922 -0.838 1 95.88 111 GLY A N 1
ATOM 844 C CA . GLY A 1 111 ? -9.328 20.547 -0.711 1 95.88 111 GLY A CA 1
ATOM 845 C C . GLY A 1 111 ? -8.531 19.719 0.271 1 95.88 111 GLY A C 1
ATOM 846 O O . GLY A 1 111 ? -7.457 20.141 0.719 1 95.88 111 GLY A O 1
ATOM 847 N N . SER A 1 112 ? -8.977 18.562 0.555 1 97.19 112 SER A N 1
ATOM 848 C CA . SER A 1 112 ? -8.344 17.672 1.529 1 97.19 112 SER A CA 1
ATOM 849 C C . SER A 1 112 ? -7.184 16.906 0.903 1 97.19 112 SER A C 1
ATOM 851 O O . SER A 1 112 ? -7.234 16.547 -0.275 1 97.19 112 SER A O 1
ATOM 853 N N . PHE A 1 113 ? -6.188 16.812 1.628 1 98.06 113 PHE A N 1
ATOM 854 C CA . PHE A 1 113 ? -5.07 15.914 1.347 1 98.06 113 PHE A CA 1
ATOM 855 C C . PHE A 1 113 ? -5.258 14.578 2.057 1 98.06 113 PHE A C 1
ATOM 857 O O . PHE A 1 113 ? -5.492 14.547 3.266 1 98.06 113 PHE A O 1
ATOM 864 N N . GLU A 1 114 ? -5.152 13.43 1.314 1 97.06 114 GLU A N 1
ATOM 865 C CA . GLU A 1 114 ? -5.352 12.109 1.905 1 97.06 114 GLU A CA 1
ATOM 866 C C . GLU A 1 114 ? -4.344 11.109 1.357 1 97.06 114 GLU A C 1
ATOM 868 O O . GLU A 1 114 ? -4.219 10.945 0.142 1 97.06 114 GLU A O 1
ATOM 873 N N . VAL A 1 115 ? -3.646 10.461 2.236 1 97.75 115 VAL A N 1
ATOM 874 C CA . VAL A 1 115 ? -2.752 9.359 1.895 1 97.75 115 VAL A CA 1
ATOM 875 C C . VAL A 1 115 ? -2.832 8.281 2.969 1 97.75 115 VAL A C 1
ATOM 877 O O . VAL A 1 115 ? -3.527 8.445 3.975 1 97.75 115 VAL A O 1
ATOM 880 N N . VAL A 1 116 ? -2.189 7.156 2.744 1 97 116 VAL A N 1
ATOM 881 C CA . VAL A 1 116 ? -2.143 6.062 3.709 1 97 116 VAL A CA 1
ATOM 882 C C . VAL A 1 116 ? -0.69 5.715 4.027 1 97 116 VAL A C 1
ATOM 884 O O . VAL A 1 116 ? 0.139 5.598 3.121 1 97 116 VAL A O 1
ATOM 887 N N . TRP A 1 117 ? -0.384 5.641 5.23 1 97.56 117 TRP A N 1
ATOM 888 C CA . TRP A 1 117 ? 0.911 5.148 5.691 1 97.56 117 TRP A CA 1
ATOM 889 C C . TRP A 1 117 ? 0.794 3.725 6.227 1 97.56 117 TRP A C 1
ATOM 891 O O . TRP A 1 117 ? -0.187 3.385 6.891 1 97.56 117 TRP A O 1
ATOM 901 N N . GLN A 1 118 ? 1.755 2.879 5.832 1 96.56 118 GLN A N 1
ATOM 902 C CA . GLN A 1 118 ? 1.911 1.61 6.531 1 96.56 118 GLN A CA 1
ATOM 903 C C . GLN A 1 118 ? 2.631 1.803 7.863 1 96.56 118 GLN A C 1
ATOM 905 O O . GLN A 1 118 ? 3.76 2.295 7.902 1 96.56 118 GLN A O 1
ATOM 910 N N . VAL A 1 119 ? 1.943 1.351 9.023 1 98.06 119 VAL A N 1
ATOM 911 C CA . VAL A 1 119 ? 2.461 1.658 10.352 1 98.06 119 VAL A CA 1
ATOM 912 C C . VAL A 1 119 ? 2.385 0.416 11.234 1 98.06 119 VAL A C 1
ATOM 914 O O . VAL A 1 119 ? 1.491 -0.418 11.07 1 98.06 119 VAL A O 1
ATOM 917 N N . LYS A 1 120 ? 3.34 0.238 12.109 1 97.81 120 LYS A N 1
ATOM 918 C CA . LYS A 1 120 ? 3.238 -0.665 13.25 1 97.81 120 LYS A CA 1
ATOM 919 C C . LYS A 1 120 ? 3.246 0.11 14.562 1 97.81 120 LYS A C 1
ATOM 921 O O . LYS A 1 120 ? 4.195 0.838 14.859 1 97.81 120 LYS A O 1
ATOM 926 N N . TYR A 1 121 ? 2.15 -0.044 15.352 1 98.19 121 TYR A N 1
ATOM 927 C CA . TYR A 1 121 ? 2.088 0.524 16.703 1 98.19 121 TYR A CA 1
ATOM 928 C C . TYR A 1 121 ? 2.629 -0.458 17.734 1 98.19 121 TYR A C 1
ATOM 930 O O . TYR A 1 121 ? 2.059 -1.531 17.938 1 98.19 121 TYR A O 1
ATOM 938 N N . TYR A 1 122 ? 3.689 -0.078 18.297 1 97.62 122 TYR A N 1
ATOM 939 C CA . TYR A 1 122 ? 4.246 -0.884 19.391 1 97.62 122 TYR A CA 1
ATOM 940 C C . TYR A 1 122 ? 3.617 -0.508 20.719 1 97.62 122 TYR A C 1
ATOM 942 O O . TYR A 1 122 ? 3.299 0.66 20.953 1 97.62 122 TYR A O 1
ATOM 950 N N . ASN A 1 123 ? 3.537 -1.6 21.531 1 94.62 123 ASN A N 1
ATOM 951 C CA . ASN A 1 123 ? 3.168 -1.312 22.906 1 94.62 123 ASN A CA 1
ATOM 952 C C . ASN A 1 123 ? 4.184 -0.39 23.578 1 94.62 123 ASN A C 1
ATOM 954 O O . ASN A 1 123 ? 5.383 -0.474 23.297 1 94.62 123 ASN A O 1
ATOM 958 N N . TYR A 1 124 ? 3.633 0.401 24.516 1 90.06 124 TYR A N 1
ATOM 959 C CA . TYR A 1 124 ? 4.492 1.368 25.203 1 90.06 124 TYR A CA 1
ATOM 960 C C . TYR A 1 124 ? 5.695 0.682 25.828 1 90.06 124 TYR A C 1
ATOM 962 O O . TYR A 1 124 ? 6.797 1.238 25.844 1 90.06 124 TYR A O 1
ATOM 970 N N . ASN A 1 125 ? 5.504 -0.568 26.25 1 90.81 125 ASN A N 1
ATOM 971 C CA . ASN A 1 125 ? 6.566 -1.295 26.922 1 90.81 125 ASN A CA 1
ATOM 972 C C . ASN A 1 125 ? 7.602 -1.835 25.938 1 90.81 125 ASN A C 1
ATOM 974 O O . ASN A 1 125 ? 8.656 -2.322 26.359 1 90.81 125 ASN A O 1
ATOM 978 N N . LYS A 1 126 ? 7.387 -1.75 24.656 1 91.25 126 LYS A N 1
ATOM 979 C CA . LYS A 1 126 ? 8.305 -2.232 23.625 1 91.25 126 LYS A CA 1
ATOM 980 C C . LYS A 1 126 ? 9.039 -1.075 22.953 1 91.25 126 LYS A C 1
ATOM 982 O O . LYS A 1 126 ? 9.211 -1.065 21.734 1 91.25 126 LYS A O 1
ATOM 987 N N . ARG A 1 127 ? 9.367 -0.066 23.688 1 90 127 ARG A N 1
ATOM 988 C CA . ARG A 1 127 ? 9.992 1.161 23.188 1 90 127 ARG A CA 1
ATOM 989 C C . ARG A 1 127 ? 11.312 0.864 22.5 1 90 127 ARG A C 1
ATOM 991 O O . ARG A 1 127 ? 11.633 1.474 21.469 1 90 127 ARG A O 1
ATOM 998 N N . ASP A 1 128 ? 12.039 -0.098 23.016 1 91.12 128 ASP A N 1
ATOM 999 C CA . ASP A 1 128 ? 13.328 -0.436 22.422 1 91.12 128 ASP A CA 1
ATOM 1000 C C . ASP A 1 128 ? 13.148 -0.999 21.016 1 91.12 128 ASP A C 1
ATOM 1002 O O . ASP A 1 128 ? 13.922 -0.676 20.109 1 91.12 128 ASP A O 1
ATOM 1006 N N . HIS A 1 129 ? 12.195 -1.822 20.859 1 91.94 129 HIS A N 1
ATOM 1007 C CA . HIS A 1 129 ? 11.906 -2.391 19.547 1 91.94 129 HIS A CA 1
ATOM 1008 C C . HIS A 1 129 ? 11.5 -1.307 18.562 1 91.94 129 HIS A C 1
ATOM 1010 O O . HIS A 1 129 ? 11.844 -1.377 17.375 1 91.94 129 HIS A O 1
ATOM 1016 N N . CYS A 1 130 ? 10.789 -0.333 19.078 1 93.44 130 CYS A N 1
ATOM 1017 C CA . CYS A 1 130 ? 10.266 0.74 18.234 1 93.44 130 CYS A CA 1
ATOM 1018 C C . CYS A 1 130 ? 11.383 1.651 17.75 1 93.44 130 CYS A C 1
ATOM 1020 O O . CYS A 1 130 ? 11.289 2.242 16.672 1 93.44 130 CYS A O 1
ATOM 1022 N N . GLN A 1 131 ? 12.438 1.724 18.469 1 91.62 131 GLN A N 1
ATOM 1023 C CA . GLN A 1 131 ? 13.492 2.682 18.172 1 91.62 131 GLN A CA 1
ATOM 1024 C C . GLN A 1 131 ? 14.617 2.029 17.375 1 91.62 131 GLN A C 1
ATOM 1026 O O . GLN A 1 131 ? 15.68 2.627 17.172 1 91.62 131 GLN A O 1
ATOM 1031 N N . GLY A 1 132 ? 14.336 0.832 16.844 1 91.44 132 GLY A N 1
ATOM 1032 C CA . GLY A 1 132 ? 15.281 0.155 15.969 1 91.44 132 GLY A CA 1
ATOM 1033 C C . GLY A 1 132 ? 14.961 0.327 14.5 1 91.44 132 GLY A C 1
ATOM 1034 O O . GLY A 1 132 ? 13.789 0.413 14.125 1 91.44 132 GLY A O 1
ATOM 1035 N N . GLY A 1 133 ? 16.047 0.447 13.641 1 93.81 133 GLY A N 1
ATOM 1036 C CA . GLY A 1 133 ? 15.859 0.606 12.203 1 93.81 133 GLY A CA 1
ATOM 1037 C C . GLY A 1 133 ? 16.453 1.892 11.664 1 93.81 133 GLY A C 1
ATOM 1038 O O . GLY A 1 133 ? 17.484 2.361 12.156 1 93.81 133 GLY A O 1
ATOM 1039 N N . ASN A 1 134 ? 15.797 2.408 10.578 1 95.56 134 ASN A N 1
ATOM 1040 C CA . ASN A 1 134 ? 16.234 3.643 9.938 1 95.56 134 ASN A CA 1
ATOM 1041 C C . ASN A 1 134 ? 15.445 4.848 10.445 1 95.56 134 ASN A C 1
ATOM 1043 O O . ASN A 1 134 ? 14.258 4.738 10.742 1 95.56 134 ASN A O 1
ATOM 1047 N N . SER A 1 135 ? 16.109 5.922 10.523 1 96.06 135 SER A N 1
ATOM 1048 C CA . SER A 1 135 ? 15.422 7.129 10.961 1 96.06 135 SER A CA 1
ATOM 1049 C C . SER A 1 135 ? 14.445 7.629 9.898 1 96.06 135 SER A C 1
ATOM 1051 O O . SER A 1 135 ? 14.773 7.648 8.711 1 96.06 135 SER A O 1
ATOM 1053 N N . PHE A 1 136 ? 13.32 7.926 10.352 1 95.94 136 PHE A N 1
ATOM 1054 C CA . PHE A 1 136 ? 12.297 8.539 9.516 1 95.94 136 PHE A CA 1
ATOM 1055 C C . PHE A 1 136 ? 12.43 10.055 9.516 1 95.94 136 PHE A C 1
ATOM 1057 O O . PHE A 1 136 ? 12.266 10.695 10.562 1 95.94 136 PHE A O 1
ATOM 1064 N N . ASN A 1 137 ? 12.719 10.688 8.406 1 95.75 137 ASN A N 1
ATOM 1065 C CA . ASN A 1 137 ? 12.844 12.141 8.328 1 95.75 137 ASN A CA 1
ATOM 1066 C C . ASN A 1 137 ? 11.523 12.797 7.918 1 95.75 137 ASN A C 1
ATOM 1068 O O . ASN A 1 137 ? 10.914 13.508 8.711 1 95.75 137 ASN A O 1
ATOM 1072 N N . SER A 1 138 ? 11.133 12.531 6.707 1 98.06 138 SER A N 1
ATOM 1073 C CA . SER A 1 138 ? 9.883 13.094 6.223 1 98.06 138 SER A CA 1
ATOM 1074 C C . SER A 1 138 ? 9.391 12.367 4.977 1 98.06 138 SER A C 1
ATOM 1076 O O . SER A 1 138 ? 10.141 11.602 4.363 1 98.06 138 SER A O 1
ATOM 1078 N N . ILE A 1 139 ? 8.133 12.484 4.695 1 98.12 139 ILE A N 1
ATOM 1079 C CA . ILE A 1 139 ? 7.574 12.133 3.395 1 98.12 139 ILE A CA 1
ATOM 1080 C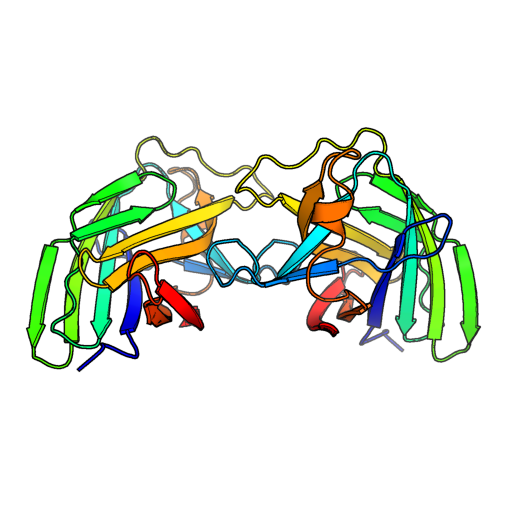 C . ILE A 1 139 ? 7.082 13.391 2.689 1 98.12 139 ILE A C 1
ATOM 1082 O O . ILE A 1 139 ? 6.383 14.211 3.287 1 98.12 139 ILE A O 1
ATOM 1086 N N . GLU A 1 140 ? 7.461 13.555 1.406 1 98.5 140 GLU A N 1
ATOM 1087 C CA . GLU A 1 140 ? 7.094 14.719 0.613 1 98.5 140 GLU A CA 1
ATOM 1088 C C . GLU A 1 140 ? 6.152 14.344 -0.527 1 98.5 140 GLU A C 1
ATOM 1090 O O . GLU A 1 140 ? 6.328 13.305 -1.165 1 98.5 140 GLU A O 1
ATOM 1095 N N . TYR A 1 141 ? 5.203 15.211 -0.728 1 98.12 141 TYR A N 1
ATOM 1096 C CA . TYR A 1 141 ? 4.184 14.969 -1.743 1 98.12 141 TYR A CA 1
ATOM 1097 C C . TYR A 1 141 ? 4.062 16.156 -2.689 1 98.12 141 TYR A C 1
ATOM 1099 O O . TYR A 1 141 ? 4.223 17.312 -2.273 1 98.12 141 TYR A O 1
ATOM 1107 N N . GLU A 1 142 ? 3.826 15.883 -3.877 1 97.62 142 GLU A N 1
ATOM 1108 C CA . GLU A 1 142 ? 3.342 16.859 -4.844 1 97.62 142 GLU A CA 1
ATOM 1109 C C . GLU A 1 142 ? 1.87 16.625 -5.176 1 97.62 142 GLU A C 1
ATOM 1111 O O . GLU A 1 142 ? 1.495 15.539 -5.629 1 97.62 142 GLU A O 1
ATOM 1116 N N . CYS A 1 143 ? 1.089 17.656 -4.98 1 97.25 143 CYS A N 1
ATOM 1117 C CA . CYS A 1 143 ? -0.356 17.484 -5.078 1 97.25 143 CYS A CA 1
ATOM 1118 C C . CYS A 1 143 ? -0.971 18.531 -6.008 1 97.25 143 CYS A C 1
ATOM 1120 O O . CYS A 1 143 ? -0.444 19.641 -6.141 1 97.25 143 CYS A O 1
ATOM 1122 N N . LYS A 1 144 ? -2.082 18.141 -6.555 1 95.75 144 LYS A N 1
ATOM 1123 C CA . LYS A 1 144 ? -2.875 19.047 -7.383 1 95.75 144 LYS A CA 1
ATOM 1124 C C . LYS A 1 144 ? -4.336 19.047 -6.945 1 95.75 144 LYS A C 1
ATOM 1126 O O . LYS A 1 144 ? -5 18.016 -6.949 1 95.75 144 LYS A O 1
ATOM 1131 N N . PRO A 1 145 ? -4.797 20.266 -6.59 1 95.31 145 PRO A N 1
ATOM 1132 C CA . PRO A 1 145 ? -6.227 20.344 -6.277 1 95.31 145 PRO A CA 1
ATOM 1133 C C . PRO A 1 145 ? -7.105 19.922 -7.453 1 95.31 145 PRO A C 1
ATOM 1135 O O . PRO A 1 145 ? -6.797 20.234 -8.609 1 95.31 145 PRO A O 1
ATOM 1138 N N . ASN A 1 146 ? -8.047 19.188 -7.098 1 92.56 146 ASN A N 1
ATOM 1139 C CA . ASN A 1 146 ? -8.961 18.828 -8.18 1 92.56 146 ASN A CA 1
ATOM 1140 C C . ASN A 1 146 ? -9.812 20.031 -8.602 1 92.56 146 ASN A C 1
ATOM 1142 O O . ASN A 1 146 ? -9.727 21.094 -8 1 92.56 146 ASN A O 1
ATOM 1146 N N . ASP A 1 147 ? -10.68 19.844 -9.609 1 91.75 147 ASP A N 1
ATOM 1147 C CA . ASP A 1 147 ? -11.414 20.953 -10.211 1 91.75 147 ASP A CA 1
ATOM 1148 C C . ASP A 1 147 ? -12.375 21.594 -9.203 1 91.75 147 ASP A C 1
ATOM 1150 O O . ASP A 1 147 ? -12.547 22.812 -9.188 1 91.75 147 ASP A O 1
ATOM 1154 N N . THR A 1 148 ? -12.953 20.781 -8.305 1 93.25 148 THR A N 1
ATOM 1155 C CA . THR A 1 148 ? -13.938 21.281 -7.355 1 93.25 148 THR A CA 1
ATOM 1156 C C . THR A 1 148 ? -13.266 21.781 -6.082 1 93.25 148 THR A C 1
ATOM 1158 O O . THR A 1 148 ? -13.922 22.344 -5.199 1 93.25 148 THR A O 1
ATOM 1161 N N . ARG A 1 149 ? -11.984 21.5 -5.969 1 92.88 149 ARG A N 1
ATOM 1162 C CA . ARG A 1 149 ? -11.195 21.875 -4.801 1 92.88 149 ARG A CA 1
ATOM 1163 C C . ARG A 1 149 ? -11.727 21.203 -3.539 1 92.88 149 ARG A C 1
ATOM 1165 O O . ARG A 1 149 ? -11.758 21.812 -2.471 1 92.88 149 ARG A O 1
ATOM 1172 N N . SER A 1 150 ? -12.25 20.047 -3.68 1 93.75 150 SER A N 1
ATOM 1173 C CA . SER A 1 150 ? -12.703 19.234 -2.551 1 93.75 150 SER A CA 1
ATOM 1174 C C . SER A 1 150 ? -11.602 18.297 -2.08 1 93.75 150 SER A C 1
ATOM 1176 O O . SER A 1 150 ? -11.602 17.859 -0.923 1 93.75 150 SER A O 1
ATOM 1178 N N . LEU A 1 151 ? -10.75 17.969 -3.016 1 94.06 151 LEU A N 1
ATOM 1179 C CA . LEU A 1 151 ? -9.68 17.016 -2.729 1 94.06 151 LEU A CA 1
ATOM 1180 C C . LEU A 1 151 ? -8.43 17.344 -3.541 1 94.06 151 LEU A C 1
ATOM 1182 O O . LEU A 1 151 ? -8.516 18.016 -4.578 1 94.06 151 LEU A O 1
ATOM 1186 N N . MET A 1 152 ? -7.305 16.859 -3.062 1 95.56 152 MET A N 1
ATOM 1187 C CA . MET A 1 152 ? -6.051 17 -3.799 1 95.56 152 MET A CA 1
ATOM 1188 C C . MET A 1 152 ? -5.594 15.648 -4.34 1 95.56 152 MET A C 1
ATOM 1190 O O . MET A 1 152 ? -5.668 14.633 -3.641 1 95.56 152 MET A O 1
ATOM 1194 N N . TRP A 1 153 ? -5.117 15.656 -5.547 1 93.31 153 TRP A N 1
ATOM 1195 C CA . TRP A 1 153 ? -4.504 14.477 -6.148 1 93.31 153 TRP A CA 1
ATOM 1196 C C . TRP A 1 153 ? -3.008 14.438 -5.859 1 93.31 153 TRP A C 1
ATOM 1198 O O . TRP A 1 153 ? -2.289 15.398 -6.133 1 93.31 153 TRP A O 1
ATOM 1208 N N . VAL A 1 154 ? -2.609 13.383 -5.312 1 96.06 154 VAL A N 1
ATOM 1209 C CA . VAL A 1 154 ? -1.184 13.219 -5.055 1 96.06 154 VAL A CA 1
ATOM 1210 C C . VAL A 1 154 ? -0.487 12.703 -6.312 1 96.06 154 VAL A C 1
ATOM 1212 O O . VAL A 1 154 ? -0.735 11.578 -6.75 1 96.06 154 VAL A O 1
ATOM 1215 N N . ASN A 1 155 ? 0.456 13.461 -6.844 1 93.38 155 ASN A N 1
ATOM 1216 C CA . ASN A 1 155 ? 1.14 13.117 -8.086 1 93.38 155 ASN A CA 1
ATOM 1217 C C . ASN A 1 155 ? 2.48 12.438 -7.82 1 93.38 155 ASN A C 1
ATOM 1219 O O . ASN A 1 155 ? 2.953 11.648 -8.641 1 93.38 155 ASN A O 1
ATOM 1223 N N . LYS A 1 156 ? 3.084 12.805 -6.773 1 94.12 156 LYS A N 1
ATOM 1224 C CA . LYS A 1 156 ? 4.398 12.281 -6.418 1 94.12 156 LYS A CA 1
ATOM 1225 C C . LYS A 1 156 ? 4.523 12.086 -4.91 1 94.12 156 LYS A C 1
ATOM 1227 O O . LYS A 1 156 ? 3.955 12.859 -4.133 1 94.12 156 LYS A O 1
ATOM 1232 N N . GLU A 1 157 ? 5.148 11.086 -4.543 1 95.56 157 GLU A N 1
ATOM 1233 C CA . GLU A 1 157 ? 5.512 10.805 -3.156 1 95.56 157 GLU A CA 1
ATOM 1234 C C . GLU A 1 157 ? 6.996 10.477 -3.033 1 95.56 157 GLU A C 1
ATOM 1236 O O . GLU A 1 157 ? 7.527 9.688 -3.818 1 95.56 157 GLU A O 1
ATOM 1241 N N . LEU A 1 158 ? 7.645 11.148 -2.156 1 95.56 158 LEU A N 1
ATOM 1242 C CA . LEU A 1 158 ? 9.055 10.883 -1.889 1 95.56 158 LEU A CA 1
ATOM 1243 C C . LEU A 1 158 ? 9.289 10.617 -0.406 1 95.56 158 LEU A C 1
ATOM 1245 O O . LEU A 1 158 ? 9.055 11.484 0.432 1 95.56 158 LEU A O 1
ATOM 1249 N N . PHE A 1 159 ? 9.719 9.375 -0.124 1 94.5 159 PHE A N 1
ATOM 1250 C CA . PHE A 1 159 ? 10.094 9.008 1.236 1 94.5 159 PHE A CA 1
ATOM 1251 C C . PHE A 1 159 ? 11.531 9.398 1.531 1 94.5 159 PHE A C 1
ATOM 1253 O O . PHE A 1 159 ? 12.461 8.898 0.896 1 94.5 159 PHE A O 1
ATOM 1260 N N . ILE A 1 160 ? 11.727 10.352 2.443 1 90.12 160 ILE A N 1
ATOM 1261 C CA . ILE A 1 160 ? 13.055 10.883 2.721 1 90.12 160 ILE A CA 1
ATOM 1262 C C . ILE A 1 160 ? 13.609 10.266 4.004 1 90.12 160 ILE A C 1
ATOM 1264 O O . ILE A 1 160 ? 12.898 10.172 5.008 1 90.12 160 ILE A O 1
ATOM 1268 N N . MET B 1 1 ? 24.391 -23.906 -9.164 1 44.62 1 MET B N 1
ATOM 1269 C CA . MET B 1 1 ? 24.625 -22.469 -9.086 1 44.62 1 MET B CA 1
ATOM 1270 C C . MET B 1 1 ? 23.469 -21.781 -8.359 1 44.62 1 MET B C 1
ATOM 1272 O O . MET B 1 1 ? 22.312 -22.172 -8.508 1 44.62 1 MET B O 1
ATOM 1276 N N . ALA B 1 2 ? 23.688 -21.109 -7.18 1 58.69 2 ALA B N 1
ATOM 1277 C CA . ALA B 1 2 ? 22.656 -20.578 -6.289 1 58.69 2 ALA B CA 1
ATOM 1278 C C . ALA B 1 2 ? 21.719 -19.641 -7.035 1 58.69 2 ALA B C 1
ATOM 1280 O O . ALA B 1 2 ? 22.172 -18.75 -7.766 1 58.69 2 ALA B O 1
ATOM 1281 N N . LEU B 1 3 ? 20.531 -20.203 -7.473 1 64.81 3 LEU B N 1
ATOM 1282 C CA . LEU B 1 3 ? 19.547 -19.359 -8.156 1 64.81 3 LEU B CA 1
ATOM 1283 C C . LEU B 1 3 ? 19.5 -17.969 -7.555 1 64.81 3 LEU B C 1
ATOM 1285 O O . LEU B 1 3 ? 19.188 -17.797 -6.375 1 64.81 3 LEU B O 1
ATOM 1289 N N . GLU B 1 4 ? 20.016 -16.953 -8.367 1 83.31 4 GLU B N 1
ATOM 1290 C CA . GLU B 1 4 ? 20.188 -15.617 -7.812 1 83.31 4 GLU B CA 1
ATOM 1291 C C . GLU B 1 4 ? 18.938 -14.766 -8.016 1 83.31 4 GLU B C 1
ATOM 1293 O O . GLU B 1 4 ? 18.562 -13.992 -7.133 1 83.31 4 GLU B O 1
ATOM 1298 N N . LEU B 1 5 ? 18.234 -15.055 -9.117 1 95.25 5 LEU B N 1
ATOM 1299 C CA . LEU B 1 5 ? 17.094 -14.203 -9.414 1 95.25 5 LEU B CA 1
ATOM 1300 C C . LEU B 1 5 ? 15.93 -15.031 -9.977 1 95.25 5 LEU B C 1
ATOM 1302 O O . LEU B 1 5 ? 16.141 -15.906 -10.82 1 95.25 5 LEU B O 1
ATOM 1306 N N . VAL B 1 6 ? 14.781 -14.859 -9.469 1 97.69 6 VAL B N 1
ATOM 1307 C CA . VAL B 1 6 ? 13.562 -15.484 -9.961 1 97.69 6 VAL B CA 1
ATOM 1308 C C . VAL B 1 6 ? 12.57 -14.414 -10.414 1 97.69 6 VAL B C 1
ATOM 1310 O O . VAL B 1 6 ? 12.273 -13.484 -9.664 1 97.69 6 VAL B O 1
ATOM 1313 N N . LYS B 1 7 ? 12.102 -14.5 -11.648 1 98.38 7 LYS B N 1
ATOM 1314 C CA . LYS B 1 7 ? 11.062 -13.602 -12.141 1 98.38 7 LYS B CA 1
ATOM 1315 C C . LYS B 1 7 ? 9.695 -14.281 -12.117 1 98.38 7 LYS B C 1
ATOM 1317 O O . LYS B 1 7 ? 9.578 -15.445 -12.5 1 98.38 7 LYS B O 1
ATOM 1322 N N . ILE B 1 8 ? 8.727 -13.578 -11.648 1 98.69 8 ILE B N 1
ATOM 1323 C CA . ILE B 1 8 ? 7.379 -14.133 -11.516 1 98.69 8 ILE B CA 1
ATOM 1324 C C . ILE B 1 8 ? 6.367 -13.164 -12.125 1 98.69 8 ILE B C 1
ATOM 1326 O O . ILE B 1 8 ? 6.332 -11.984 -11.766 1 98.69 8 ILE B O 1
ATOM 1330 N N . GLY B 1 9 ? 5.617 -13.562 -13.055 1 98.81 9 GLY B N 1
ATOM 1331 C CA . GLY B 1 9 ? 4.492 -12.812 -13.594 1 98.81 9 GLY B CA 1
ATOM 1332 C C . GLY B 1 9 ? 3.148 -13.438 -13.273 1 98.81 9 GLY B C 1
ATOM 1333 O O . GLY B 1 9 ? 2.975 -14.656 -13.414 1 98.81 9 GLY B O 1
ATOM 1334 N N . ILE B 1 10 ? 2.199 -12.664 -12.82 1 98.88 10 ILE B N 1
ATOM 1335 C CA . ILE B 1 10 ? 0.884 -13.18 -12.461 1 98.88 10 ILE B CA 1
ATOM 1336 C C . ILE B 1 10 ? -0.193 -12.453 -13.258 1 98.88 10 ILE B C 1
ATOM 1338 O O . ILE B 1 10 ? -0.211 -11.219 -13.312 1 98.88 10 ILE B O 1
ATOM 1342 N N . SER B 1 11 ? -1.041 -13.164 -13.891 1 98.81 11 SER B N 1
ATOM 1343 C CA . SER B 1 11 ? -2.199 -12.617 -14.594 1 98.81 11 SER B CA 1
ATOM 1344 C C . SER B 1 11 ? -3.48 -13.344 -14.188 1 98.81 11 SER B C 1
ATOM 1346 O O . SER B 1 11 ? -3.43 -14.445 -13.641 1 98.81 11 SER B O 1
ATOM 1348 N N . LEU B 1 12 ? -4.602 -12.688 -14.406 1 97.94 12 LEU B N 1
ATOM 1349 C CA . LEU B 1 12 ? -5.922 -13.227 -14.094 1 97.94 12 LEU B CA 1
ATOM 1350 C C . LEU B 1 12 ? -6.891 -13 -15.25 1 97.94 12 LEU B C 1
ATOM 1352 O O . LEU B 1 12 ? -6.863 -11.953 -15.891 1 97.94 12 LEU B O 1
ATOM 1356 N N . LYS B 1 13 ? -7.703 -13.984 -15.508 1 98.38 13 LYS B N 1
ATOM 1357 C CA . LYS B 1 13 ? -8.859 -13.875 -16.391 1 98.38 13 LYS B CA 1
ATOM 1358 C C . LYS B 1 13 ? -10.102 -14.477 -15.734 1 98.38 13 LYS B C 1
ATOM 1360 O O . LYS B 1 13 ? -10.016 -15.492 -15.039 1 98.38 13 LYS B O 1
ATOM 1365 N N . MET B 1 14 ? -11.188 -13.891 -16.062 1 97.38 14 MET B N 1
ATOM 1366 C CA . MET B 1 14 ? -12.43 -14.391 -15.469 1 97.38 14 MET B CA 1
ATOM 1367 C C . MET B 1 14 ? -12.977 -15.57 -16.266 1 97.38 14 MET B C 1
ATOM 1369 O O . MET B 1 14 ? -13.023 -15.523 -17.5 1 97.38 14 MET B O 1
ATOM 1373 N N . LEU B 1 15 ? -13.266 -16.594 -15.578 1 97.19 15 LEU B N 1
ATOM 1374 C CA . LEU B 1 15 ? -13.898 -17.766 -16.172 1 97.19 15 LEU B CA 1
ATOM 1375 C C . LEU B 1 15 ? -15.414 -17.609 -16.219 1 97.19 15 LEU B C 1
ATOM 1377 O O . LEU B 1 15 ? -15.984 -16.875 -15.406 1 97.19 15 LEU B O 1
ATOM 1381 N N . PRO B 1 16 ? -16.125 -18.219 -17.172 1 96.5 16 PRO B N 1
ATOM 1382 C CA . PRO B 1 16 ? -15.633 -19.266 -18.078 1 96.5 16 PRO B CA 1
ATOM 1383 C C . PRO B 1 16 ? -15.109 -18.688 -19.391 1 96.5 16 PRO B C 1
ATOM 1385 O O . PRO B 1 16 ? -14.469 -19.406 -20.172 1 96.5 16 PRO B O 1
ATOM 1388 N N . ASN B 1 17 ? -15.297 -17.438 -19.625 1 95.62 17 ASN B N 1
ATOM 1389 C CA . ASN B 1 17 ? -15.039 -16.922 -20.9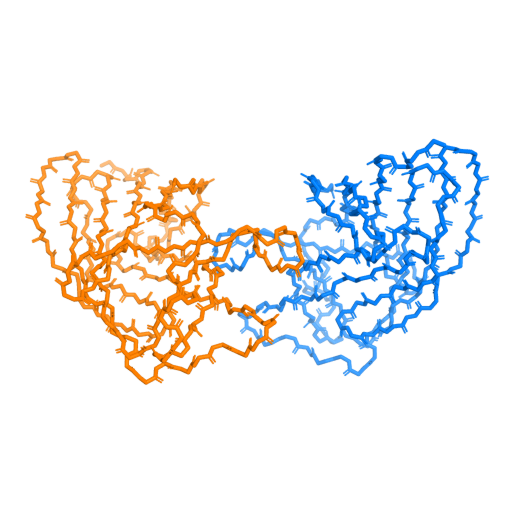53 1 95.62 17 ASN B CA 1
ATOM 1390 C C . ASN B 1 17 ? -13.656 -16.266 -21.047 1 95.62 17 ASN B C 1
ATOM 1392 O O . ASN B 1 17 ? -13.32 -15.656 -22.062 1 95.62 17 ASN B O 1
ATOM 1396 N N . ASN B 1 18 ? -12.906 -16.375 -20.016 1 97.19 18 ASN B N 1
ATOM 1397 C CA . ASN B 1 18 ? -11.594 -15.742 -19.969 1 97.19 18 ASN B CA 1
ATOM 1398 C C . ASN B 1 18 ? -11.68 -14.242 -20.234 1 97.19 18 ASN B C 1
ATOM 1400 O O . ASN B 1 18 ? -10.906 -13.703 -21.031 1 97.19 18 ASN B O 1
ATOM 1404 N N . SER B 1 19 ? -12.656 -13.641 -19.656 1 95.88 19 SER B N 1
ATOM 1405 C CA . SER B 1 19 ? -12.828 -12.203 -19.812 1 95.88 19 SER B CA 1
ATOM 1406 C C . SER B 1 19 ? -11.781 -11.43 -19.031 1 95.88 19 SER B C 1
ATOM 1408 O O . SER B 1 19 ? -11.164 -11.961 -18.109 1 95.88 19 SER B O 1
ATOM 1410 N N . ALA B 1 20 ? -11.609 -10.219 -19.453 1 96.94 20 ALA B N 1
ATOM 1411 C CA . ALA B 1 20 ? -10.57 -9.367 -18.859 1 96.94 20 ALA B CA 1
ATOM 1412 C C . ALA B 1 20 ? -10.906 -9.016 -17.422 1 96.94 20 ALA B C 1
ATOM 1414 O O . ALA B 1 20 ? -12.078 -8.93 -17.047 1 96.94 20 ALA B O 1
ATOM 1415 N N . VAL B 1 21 ? -9.922 -8.875 -16.609 1 97.81 21 VAL B N 1
ATOM 1416 C CA . VAL B 1 21 ? -9.992 -8.242 -15.289 1 97.81 21 VAL B CA 1
ATOM 1417 C C . VAL B 1 21 ? -9.609 -6.77 -15.398 1 97.81 21 VAL B C 1
ATOM 1419 O O . VAL B 1 21 ? -8.797 -6.395 -16.25 1 97.81 21 VAL B O 1
ATOM 1422 N N . TYR B 1 22 ? -10.195 -5.969 -14.586 1 97.81 22 TYR B N 1
ATOM 1423 C CA . TYR B 1 22 ? -9.977 -4.535 -14.711 1 97.81 22 TYR B CA 1
ATOM 1424 C C . TYR B 1 22 ? -9.43 -3.951 -13.414 1 97.81 22 TYR B C 1
ATOM 1426 O O . TYR B 1 22 ? -9.516 -4.582 -12.359 1 97.81 22 TYR B O 1
ATOM 1434 N N . PHE B 1 23 ? -8.805 -2.781 -13.508 1 97.62 23 PHE B N 1
ATOM 1435 C CA . PHE B 1 23 ? -8.336 -2.045 -12.336 1 97.62 23 PHE B CA 1
ATOM 1436 C C . PHE B 1 23 ? -8.633 -0.557 -12.477 1 97.62 23 PHE B C 1
ATOM 1438 O O . PHE B 1 23 ? -8.938 -0.083 -13.578 1 97.62 23 PHE B O 1
ATOM 1445 N N . LYS B 1 24 ? -8.656 0.078 -11.352 1 95.06 24 LYS B N 1
ATOM 1446 C CA . LYS B 1 24 ? -8.82 1.528 -11.328 1 95.06 24 LYS B CA 1
ATOM 1447 C C . LYS B 1 24 ? -7.637 2.205 -10.641 1 95.06 24 LYS B C 1
ATOM 1449 O O . LYS B 1 24 ? -7 1.618 -9.766 1 95.06 24 LYS B O 1
ATOM 1454 N N . SER B 1 25 ? -7.297 3.4 -11.117 1 91.31 25 SER B N 1
ATOM 1455 C CA . SER B 1 25 ? -6.293 4.238 -10.461 1 91.31 25 SER B CA 1
ATOM 1456 C C . SER B 1 25 ? -6.926 5.105 -9.383 1 91.31 25 SER B C 1
ATOM 1458 O O . SER B 1 25 ? -7.832 5.895 -9.656 1 91.31 25 SER B O 1
ATOM 1460 N N . ASP B 1 26 ? -6.516 4.953 -8.195 1 90.12 26 ASP B N 1
ATOM 1461 C CA . ASP B 1 26 ? -7.156 5.598 -7.055 1 90.12 26 ASP B CA 1
ATOM 1462 C C . ASP B 1 26 ? -6.254 6.672 -6.453 1 90.12 26 ASP B C 1
ATOM 1464 O O . ASP B 1 26 ? -6.566 7.23 -5.398 1 90.12 26 ASP B O 1
ATOM 1468 N N . GLY B 1 27 ? -5.152 7.008 -7.059 1 87 27 GLY B N 1
ATOM 1469 C CA . GLY B 1 27 ? -4.219 7.918 -6.41 1 87 27 GLY B CA 1
ATOM 1470 C C . GLY B 1 27 ? -3.645 7.363 -5.117 1 87 27 GLY B C 1
ATOM 1471 O O . GLY B 1 27 ? -3.434 6.152 -4.996 1 87 27 GLY B O 1
ATOM 1472 N N . ALA B 1 28 ? -3.381 8.281 -4.168 1 90.38 28 ALA B N 1
ATOM 1473 C CA . ALA B 1 28 ? -2.643 7.836 -2.986 1 90.38 28 ALA B CA 1
ATOM 1474 C C . ALA B 1 28 ? -3.566 7.707 -1.778 1 90.38 28 ALA B C 1
ATOM 1476 O O . ALA B 1 28 ? -3.102 7.535 -0.649 1 90.38 28 ALA B O 1
ATOM 1477 N N . ARG B 1 29 ? -4.836 7.809 -2.021 1 89.62 29 ARG B N 1
ATOM 1478 C CA . ARG B 1 29 ? -5.762 7.895 -0.897 1 89.62 29 ARG B CA 1
ATOM 1479 C C . ARG B 1 29 ? -5.957 6.535 -0.239 1 89.62 29 ARG B C 1
ATOM 1481 O O . ARG B 1 29 ? -6.59 6.43 0.812 1 89.62 29 ARG B O 1
ATOM 1488 N N . PHE B 1 30 ? -5.488 5.477 -0.891 1 92.81 30 PHE B N 1
ATOM 1489 C CA . PHE B 1 30 ? -5.477 4.141 -0.309 1 92.81 30 PHE B CA 1
ATOM 1490 C C . PHE B 1 30 ? -4.055 3.602 -0.217 1 92.81 30 PHE B C 1
ATOM 1492 O O . PHE B 1 30 ? -3.094 4.316 -0.509 1 92.81 30 PHE B O 1
ATOM 1499 N N . GLY B 1 31 ? -3.855 2.414 0.234 1 88.94 31 GLY B N 1
ATOM 1500 C CA . GLY B 1 31 ? -2.543 1.833 0.456 1 88.94 31 GLY B CA 1
ATOM 1501 C C . GLY B 1 31 ? -1.724 1.707 -0.815 1 88.94 31 GLY B C 1
ATOM 1502 O O . GLY B 1 31 ? -0.496 1.817 -0.782 1 88.94 31 GLY B O 1
ATOM 1503 N N . GLN B 1 32 ? -2.367 1.47 -1.908 1 91.5 32 GLN B N 1
ATOM 1504 C CA . GLN B 1 32 ? -1.744 1.376 -3.225 1 91.5 32 GLN B CA 1
ATOM 1505 C C . GLN B 1 32 ? -2.486 2.232 -4.246 1 91.5 32 GLN B C 1
ATOM 1507 O O . GLN B 1 32 ? -3.646 2.592 -4.039 1 91.5 32 GLN B O 1
ATOM 1512 N N . THR B 1 33 ? -1.8 2.566 -5.34 1 91.38 33 THR B N 1
ATOM 1513 C CA . THR B 1 33 ? -2.344 3.52 -6.301 1 91.38 33 THR B CA 1
ATOM 1514 C C . THR B 1 33 ? -3.283 2.824 -7.281 1 91.38 33 THR B C 1
ATOM 1516 O O . THR B 1 33 ? -4.062 3.48 -7.973 1 91.38 33 THR B O 1
ATOM 1519 N N . ARG B 1 34 ? -3.143 1.514 -7.395 1 94.25 34 ARG B N 1
ATOM 1520 C CA . ARG B 1 34 ? -4.016 0.767 -8.297 1 94.25 34 ARG B CA 1
ATOM 1521 C C . ARG B 1 34 ? -4.871 -0.233 -7.523 1 94.25 34 ARG B C 1
ATOM 1523 O O . ARG B 1 34 ? -4.379 -0.908 -6.617 1 94.25 34 ARG B O 1
ATOM 1530 N N . THR B 1 35 ? -6.145 -0.267 -7.824 1 96.88 35 THR B N 1
ATOM 1531 C CA . THR B 1 35 ? -7.082 -1.223 -7.246 1 96.88 35 THR B CA 1
ATOM 1532 C C . THR B 1 35 ? -7.539 -2.232 -8.297 1 96.88 35 THR B C 1
ATOM 1534 O O . THR B 1 35 ? -8.156 -1.861 -9.297 1 96.88 35 THR B O 1
ATOM 1537 N N . ILE B 1 36 ? -7.203 -3.475 -8.07 1 98 36 ILE B N 1
ATOM 1538 C CA . ILE B 1 36 ? -7.703 -4.531 -8.945 1 98 36 ILE B CA 1
ATOM 1539 C C . ILE B 1 36 ? -9.156 -4.844 -8.594 1 98 36 ILE B C 1
ATOM 1541 O O . ILE B 1 36 ? -9.516 -4.938 -7.418 1 98 36 ILE B O 1
ATOM 1545 N N . LYS B 1 37 ? -10.008 -4.93 -9.578 1 98 37 LYS B N 1
ATOM 1546 C CA . LYS B 1 37 ? -11.438 -5.164 -9.383 1 98 37 LYS B CA 1
ATOM 1547 C C . LYS B 1 37 ? -11.789 -6.637 -9.594 1 98 37 LYS B C 1
ATOM 1549 O O . LYS B 1 37 ? -11.562 -7.18 -10.68 1 98 37 LYS B O 1
ATOM 1554 N N . LEU B 1 38 ? -12.344 -7.293 -8.594 1 98.12 38 LEU B N 1
ATOM 1555 C CA . LEU B 1 38 ? -12.742 -8.688 -8.695 1 98.12 38 LEU B CA 1
ATOM 1556 C C . LEU B 1 38 ? -14.203 -8.867 -8.281 1 98.12 38 LEU B C 1
ATOM 1558 O O . LEU B 1 38 ? -14.742 -8.055 -7.531 1 98.12 38 LEU B O 1
ATOM 1562 N N . LEU B 1 39 ? -14.781 -9.891 -8.781 1 97.5 39 LEU B N 1
ATOM 1563 C CA . LEU B 1 39 ? -16.188 -10.203 -8.531 1 97.5 39 LEU B CA 1
ATOM 1564 C C . LEU B 1 39 ? -16.312 -11.406 -7.594 1 97.5 39 LEU B C 1
ATOM 1566 O O . LEU B 1 39 ? -15.609 -12.406 -7.766 1 97.5 39 LEU B O 1
ATOM 1570 N N . THR B 1 40 ? -17.156 -11.234 -6.551 1 97.25 40 THR B N 1
ATOM 1571 C CA . THR B 1 40 ? -17.422 -12.383 -5.691 1 97.25 40 THR B CA 1
ATOM 1572 C C . THR B 1 40 ? -18.25 -13.438 -6.43 1 97.25 40 THR B C 1
ATOM 1574 O O . THR B 1 40 ? -18.859 -13.141 -7.457 1 97.25 40 THR B O 1
ATOM 1577 N N . GLY B 1 41 ? -18.188 -14.688 -5.895 1 96.5 41 GLY B N 1
ATOM 1578 C CA . GLY B 1 41 ? -18.953 -15.758 -6.5 1 96.5 41 GLY B CA 1
ATOM 1579 C C . GLY B 1 41 ? -18.531 -16.062 -7.926 1 96.5 41 GLY B C 1
ATOM 1580 O O . GLY B 1 41 ? -19.375 -16.406 -8.766 1 96.5 41 GLY B O 1
ATOM 1581 N N . SER B 1 42 ? -17.297 -15.836 -8.18 1 97.31 42 SER B N 1
ATOM 1582 C CA . SER B 1 42 ? -16.766 -16.016 -9.523 1 97.31 42 SER B CA 1
ATOM 1583 C C . SER B 1 42 ? -15.453 -16.797 -9.5 1 97.31 42 SER B C 1
ATOM 1585 O O . SER B 1 42 ? -14.828 -16.938 -8.445 1 97.31 42 SER B O 1
ATOM 1587 N N . LYS B 1 43 ? -15.133 -17.281 -10.641 1 98.44 43 LYS B N 1
ATOM 1588 C CA . LYS B 1 43 ? -13.875 -18 -10.773 1 98.44 43 LYS B CA 1
ATOM 1589 C C . LYS B 1 43 ? -12.914 -17.266 -11.703 1 98.44 43 LYS B C 1
ATOM 1591 O O . LYS B 1 43 ? -13.328 -16.719 -12.727 1 98.44 43 LYS B O 1
ATOM 1596 N N . TYR B 1 44 ? -11.688 -17.281 -11.336 1 98.69 44 TYR B N 1
ATOM 1597 C CA . TYR B 1 44 ? -10.633 -16.672 -12.133 1 98.69 44 TYR B CA 1
ATOM 1598 C C . TYR B 1 44 ? -9.547 -17.672 -12.477 1 98.69 44 TYR B C 1
ATOM 1600 O O . TYR B 1 44 ? -9.086 -18.422 -11.617 1 98.69 44 TYR B O 1
ATOM 1608 N N . LYS B 1 45 ? -9.156 -17.734 -13.695 1 98.81 45 LYS B N 1
ATOM 1609 C CA . LYS B 1 45 ? -7.941 -18.438 -14.102 1 98.81 45 LYS B CA 1
ATOM 1610 C C . LYS B 1 45 ? -6.707 -17.578 -13.844 1 98.81 45 LYS B C 1
ATOM 1612 O O . LYS B 1 45 ? -6.594 -16.469 -14.359 1 98.81 45 LYS B O 1
ATO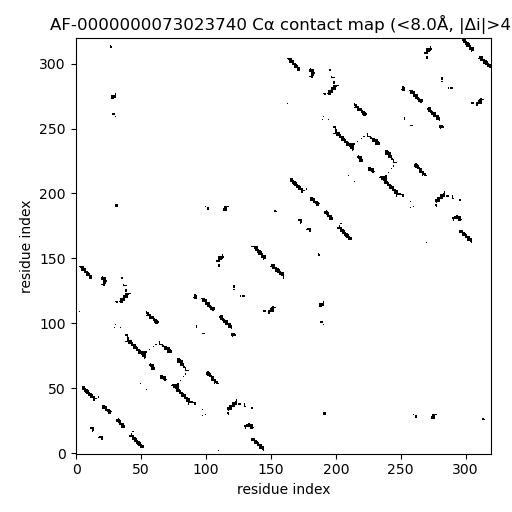M 1617 N N . THR B 1 46 ? -5.855 -18.062 -13.031 1 98.75 46 THR B N 1
ATOM 1618 C CA . THR B 1 46 ? -4.578 -17.406 -12.797 1 98.75 46 THR B CA 1
ATOM 1619 C C . THR B 1 46 ? -3.475 -18.047 -13.633 1 98.75 46 THR B C 1
ATOM 1621 O O . THR B 1 46 ? -3.438 -19.266 -13.789 1 98.75 46 THR B O 1
ATOM 1624 N N . GLU B 1 47 ? -2.682 -17.266 -14.242 1 98.88 47 GLU B N 1
ATOM 1625 C CA . GLU B 1 47 ? -1.466 -17.719 -14.914 1 98.88 47 GLU B CA 1
ATOM 1626 C C . GLU B 1 47 ? -0.219 -17.172 -14.227 1 98.88 47 GLU B C 1
ATOM 1628 O O . GLU B 1 47 ? -0.112 -15.969 -14 1 98.88 47 GLU B O 1
ATOM 1633 N N . VAL B 1 48 ? 0.673 -18.031 -13.898 1 98.88 48 VAL B N 1
ATOM 1634 C CA . VAL B 1 48 ? 1.93 -17.688 -13.242 1 98.88 48 VAL B CA 1
ATOM 1635 C C . VAL B 1 48 ? 3.104 -18.062 -14.141 1 98.88 48 VAL B C 1
ATOM 1637 O O . VAL B 1 48 ? 3.32 -19.234 -14.43 1 98.88 48 VAL B O 1
ATOM 1640 N N . VAL B 1 49 ? 3.838 -17.094 -14.586 1 98.88 49 VAL B N 1
ATOM 1641 C CA . VAL B 1 49 ? 5.027 -17.297 -15.406 1 98.88 49 VAL B CA 1
ATOM 1642 C C . VAL B 1 49 ? 6.281 -17.141 -14.547 1 98.88 49 VAL B C 1
ATOM 1644 O O . VAL B 1 49 ? 6.477 -16.094 -13.914 1 98.88 49 VAL B O 1
ATOM 1647 N N . VAL B 1 50 ? 7.121 -18.188 -14.547 1 98.75 50 VAL B N 1
ATOM 1648 C CA . VAL B 1 50 ? 8.281 -18.172 -13.672 1 98.75 50 VAL B CA 1
ATOM 1649 C C . VAL B 1 50 ? 9.555 -18.359 -14.492 1 98.75 50 VAL B C 1
ATOM 1651 O O . VAL B 1 50 ? 9.617 -19.203 -15.391 1 98.75 50 VAL B O 1
ATOM 1654 N N . LYS B 1 51 ? 10.531 -17.547 -14.25 1 98.31 51 LYS B N 1
ATOM 1655 C CA . LYS B 1 51 ? 11.859 -17.641 -14.859 1 98.31 51 LYS B CA 1
ATOM 1656 C C . LYS B 1 51 ? 12.945 -17.719 -13.797 1 98.31 51 LYS B C 1
ATOM 1658 O O . LYS B 1 51 ? 12.977 -16.906 -12.867 1 98.31 51 LYS B O 1
ATOM 1663 N N . PRO B 1 52 ? 13.898 -18.656 -13.93 1 97.25 52 PRO B N 1
ATOM 1664 C CA . PRO B 1 52 ? 14.086 -19.641 -15.016 1 97.25 52 PRO B CA 1
ATOM 1665 C C . PRO B 1 52 ? 13.125 -20.812 -14.922 1 97.25 52 PRO B C 1
ATOM 1667 O O . PRO B 1 52 ? 12.312 -20.875 -14 1 97.25 52 PRO B O 1
ATOM 1670 N N . GLY B 1 53 ? 13.172 -21.766 -15.883 1 97.19 53 GLY B N 1
ATOM 1671 C CA . GLY B 1 53 ? 12.18 -22.812 -16.031 1 97.19 53 GLY B CA 1
ATOM 1672 C C . GLY B 1 53 ? 12.367 -23.953 -15.07 1 97.19 53 GLY B C 1
ATOM 1673 O O . GLY B 1 53 ? 11.477 -24.797 -14.914 1 97.19 53 GLY B O 1
ATOM 1674 N N . ASP B 1 54 ? 13.383 -24.016 -14.32 1 95.06 54 ASP B N 1
ATOM 1675 C CA . ASP B 1 54 ? 13.633 -25.141 -13.414 1 95.06 54 ASP B CA 1
ATOM 1676 C C . ASP B 1 54 ? 13.062 -24.859 -12.023 1 95.06 54 ASP B C 1
ATOM 1678 O O . ASP B 1 54 ? 13.094 -25.719 -11.156 1 95.06 54 ASP B O 1
ATOM 1682 N N . VAL B 1 55 ? 12.547 -23.656 -11.812 1 96.25 55 VAL B N 1
ATOM 1683 C CA . VAL B 1 55 ? 11.922 -23.344 -10.539 1 96.25 55 VAL B CA 1
ATOM 1684 C C . VAL B 1 55 ? 10.516 -23.922 -10.484 1 96.25 55 VAL B C 1
ATOM 1686 O O . VAL B 1 55 ? 9.703 -23.688 -11.375 1 96.25 55 VAL B O 1
ATOM 1689 N N . GLU B 1 56 ? 10.234 -24.625 -9.406 1 96.88 56 GLU B N 1
ATOM 1690 C CA . GLU B 1 56 ? 8.961 -25.328 -9.281 1 96.88 56 GLU B CA 1
ATOM 1691 C C . GLU B 1 56 ? 8.023 -24.609 -8.312 1 96.88 56 GLU B C 1
ATOM 1693 O O . GLU B 1 56 ? 8.422 -24.281 -7.188 1 96.88 56 GLU B O 1
ATOM 1698 N N . ALA B 1 57 ? 6.836 -24.391 -8.75 1 98.38 57 ALA B N 1
ATOM 1699 C CA . ALA B 1 57 ? 5.777 -23.859 -7.891 1 98.38 57 ALA B CA 1
ATOM 1700 C C . ALA B 1 57 ? 4.691 -24.906 -7.656 1 98.38 57 ALA B C 1
ATOM 1702 O O . ALA B 1 57 ? 4.398 -25.719 -8.539 1 98.38 57 ALA B O 1
ATOM 1703 N N . THR B 1 58 ? 4.055 -24.828 -6.469 1 98.69 58 THR B N 1
ATOM 1704 C CA . THR B 1 58 ? 3.109 -25.891 -6.164 1 98.69 58 THR B CA 1
ATOM 1705 C C . THR B 1 58 ? 1.716 -25.328 -5.914 1 98.69 58 THR B C 1
ATOM 1707 O O . THR B 1 58 ? 0.723 -25.859 -6.414 1 98.69 58 THR B O 1
ATOM 1710 N N . THR B 1 59 ? 1.598 -24.281 -5.039 1 98.81 59 THR B N 1
ATOM 1711 C CA . THR B 1 59 ? 0.296 -23.75 -4.664 1 98.81 59 THR B CA 1
ATOM 1712 C C . THR B 1 59 ? 0.332 -22.219 -4.648 1 98.81 59 THR B C 1
ATOM 1714 O O . THR B 1 59 ? 1.402 -21.625 -4.531 1 98.81 59 THR B O 1
ATOM 1717 N N . MET B 1 60 ? -0.762 -21.641 -4.867 1 98.81 60 MET B N 1
ATOM 1718 C CA . MET B 1 60 ? -0.972 -20.203 -4.77 1 98.81 60 MET B CA 1
ATOM 1719 C C . MET B 1 60 ? -2.129 -19.875 -3.832 1 98.81 60 MET B C 1
ATOM 1721 O O . MET B 1 60 ? -3.049 -20.688 -3.674 1 98.81 60 MET B O 1
ATOM 1725 N N . SER B 1 61 ? -2.01 -18.828 -3.113 1 98.75 61 SER B N 1
ATOM 1726 C CA . SER B 1 61 ? -3.084 -18.344 -2.258 1 98.75 61 SER B CA 1
ATOM 1727 C C . SER B 1 61 ? -3.4 -16.875 -2.561 1 98.75 61 SER B C 1
ATOM 1729 O O . SER B 1 61 ? -2.492 -16.062 -2.746 1 98.75 61 SER B O 1
ATOM 1731 N N . VAL B 1 62 ? -4.609 -16.594 -2.688 1 98.56 62 VAL B N 1
ATOM 1732 C CA . VAL B 1 62 ? -5.109 -15.227 -2.852 1 98.56 62 VAL B CA 1
ATOM 1733 C C . VAL B 1 62 ? -6.121 -14.914 -1.751 1 98.56 62 VAL B C 1
ATOM 1735 O O . VAL B 1 62 ? -7.203 -15.508 -1.707 1 98.56 62 VAL B O 1
ATOM 1738 N N . GLY B 1 63 ? -5.762 -13.984 -0.874 1 96.75 63 GLY B N 1
ATOM 1739 C CA . GLY B 1 63 ? -6.656 -13.609 0.208 1 96.75 63 GLY B CA 1
ATOM 1740 C C . GLY B 1 63 ? -7.043 -14.773 1.102 1 96.75 63 GLY B C 1
ATOM 1741 O O . GLY B 1 63 ? -8.195 -14.883 1.524 1 96.75 63 GLY B O 1
ATOM 1742 N N . GLY B 1 64 ? -6.191 -15.695 1.227 1 95.94 64 GLY B N 1
ATOM 1743 C CA . GLY B 1 64 ? -6.457 -16.828 2.1 1 95.94 64 GLY B CA 1
ATOM 1744 C C . GLY B 1 64 ? -7.043 -18.031 1.369 1 95.94 64 GLY B C 1
ATOM 1745 O O . GLY B 1 64 ? -7.164 -19.109 1.939 1 95.94 64 GLY B O 1
ATOM 1746 N N . VAL B 1 65 ? -7.523 -17.891 0.198 1 98.06 65 VAL B N 1
ATOM 1747 C CA . VAL B 1 65 ? -8.016 -19 -0.613 1 98.06 65 VAL B CA 1
ATOM 1748 C C . VAL B 1 65 ? -6.848 -19.703 -1.302 1 98.06 65 VAL B C 1
ATOM 1750 O O . VAL B 1 65 ? -6.195 -19.125 -2.17 1 98.06 65 VAL B O 1
ATOM 1753 N N . LYS B 1 66 ? -6.605 -20.953 -0.977 1 98.31 66 LYS B N 1
ATOM 1754 C CA . LYS B 1 66 ? -5.477 -21.734 -1.491 1 98.31 66 LYS B CA 1
ATOM 1755 C C . LYS B 1 66 ? -5.918 -22.672 -2.602 1 98.31 66 LYS B C 1
ATOM 1757 O O . LYS B 1 66 ? -6.969 -23.312 -2.5 1 98.31 66 LYS B O 1
ATOM 1762 N N . PHE B 1 67 ? -5.133 -22.828 -3.602 1 98.88 67 PHE B N 1
ATOM 1763 C CA . PHE B 1 67 ? -5.43 -23.734 -4.703 1 98.88 67 PHE B CA 1
ATOM 1764 C C . PHE B 1 67 ? -4.145 -24.219 -5.367 1 98.88 67 PHE B C 1
ATOM 1766 O O . PHE B 1 67 ? -3.111 -23.547 -5.289 1 98.88 67 PHE B O 1
ATOM 1773 N N . PRO B 1 68 ? -4.184 -25.406 -6.02 1 98.88 68 PRO B N 1
ATOM 1774 C CA . PRO B 1 68 ? -2.994 -25.953 -6.672 1 98.88 68 PRO B CA 1
ATOM 1775 C C . PRO B 1 68 ? -2.662 -25.25 -7.984 1 98.88 68 PRO B C 1
ATOM 1777 O O . PRO B 1 68 ? -3.555 -24.703 -8.648 1 98.88 68 PRO B O 1
ATOM 1780 N N . LEU B 1 69 ? -1.421 -25.234 -8.328 1 98.88 69 LEU B N 1
ATOM 1781 C CA . LEU B 1 69 ? -0.949 -24.781 -9.625 1 98.88 69 LEU B CA 1
ATOM 1782 C C . LEU B 1 69 ? -0.631 -25.953 -10.539 1 98.88 69 LEU B C 1
ATOM 1784 O O . LEU B 1 69 ? 0.077 -26.875 -10.133 1 98.88 69 LEU B O 1
ATOM 1788 N N . GLU B 1 70 ? -1.188 -25.891 -11.703 1 98.75 70 GLU B N 1
ATOM 1789 C CA . GLU B 1 70 ? -0.942 -26.938 -12.688 1 98.75 70 GLU B CA 1
ATOM 1790 C C . GLU B 1 70 ? 0.014 -26.469 -13.773 1 98.75 70 GLU B C 1
ATOM 1792 O O . GLU B 1 70 ? -0.235 -25.453 -14.422 1 98.75 70 GLU B O 1
ATOM 1797 N N . GLN B 1 71 ? 1.048 -27.234 -14.031 1 98.75 71 GLN B N 1
ATOM 1798 C CA . GLN B 1 71 ? 2.029 -26.875 -15.047 1 98.75 71 GLN B CA 1
ATOM 1799 C C . GLN B 1 71 ? 1.43 -26.969 -16.453 1 98.75 71 GLN B C 1
ATOM 1801 O O . GLN B 1 71 ? 0.829 -27.984 -16.812 1 98.75 71 GLN B O 1
ATOM 1806 N N . GLN B 1 72 ? 1.563 -25.906 -17.188 1 98.69 72 GLN B N 1
ATOM 1807 C CA . GLN B 1 72 ? 1.042 -25.875 -18.547 1 98.69 72 GLN B CA 1
ATOM 1808 C C . GLN B 1 72 ? 2.16 -26.078 -19.562 1 98.69 72 GLN B C 1
ATOM 1810 O O . GLN B 1 72 ? 1.959 -26.719 -20.594 1 98.69 72 GLN B O 1
ATOM 1815 N N . SER B 1 73 ? 3.334 -25.5 -19.312 1 98.5 73 SER B N 1
ATOM 1816 C CA . SER B 1 73 ? 4.496 -25.609 -20.188 1 98.5 73 SER B CA 1
ATOM 1817 C C . SER B 1 73 ? 5.793 -25.359 -19.422 1 98.5 73 SER B C 1
ATOM 1819 O O . SER B 1 73 ? 5.781 -24.781 -18.328 1 98.5 73 SER B O 1
ATOM 1821 N N . ARG B 1 74 ? 6.887 -25.891 -20 1 98.19 74 ARG B N 1
ATOM 1822 C CA . ARG B 1 74 ? 8.188 -25.734 -19.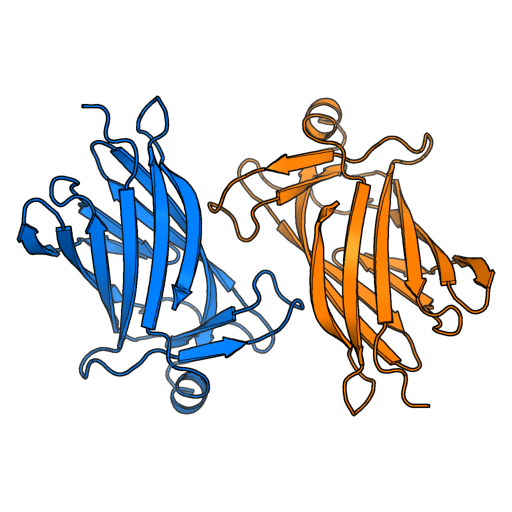359 1 98.19 74 ARG B CA 1
ATOM 1823 C C . ARG B 1 74 ? 9.312 -25.812 -20.391 1 98.19 74 ARG B C 1
ATOM 1825 O O . ARG B 1 74 ? 9.297 -26.672 -21.266 1 98.19 74 ARG B O 1
ATOM 1832 N N . ASP B 1 75 ? 10.195 -25.016 -20.375 1 98 75 ASP B N 1
ATOM 1833 C CA . ASP B 1 75 ? 11.508 -25.078 -21.016 1 98 75 ASP B CA 1
ATOM 1834 C C . ASP B 1 75 ? 12.594 -24.547 -20.078 1 98 75 ASP B C 1
ATOM 1836 O O . ASP B 1 75 ? 12.297 -24.109 -18.969 1 98 75 ASP B O 1
ATOM 1840 N N . PRO B 1 76 ? 13.805 -24.641 -20.391 1 96.31 76 PRO B N 1
ATOM 1841 C CA . PRO B 1 76 ? 14.867 -24.234 -19.469 1 96.31 76 PRO B CA 1
ATOM 1842 C C . PRO B 1 76 ? 14.75 -22.766 -19.062 1 96.31 76 PRO B C 1
ATOM 1844 O O . PRO B 1 76 ? 15.188 -22.391 -17.969 1 96.31 76 PRO B O 1
ATOM 1847 N N . GLN B 1 77 ? 14.078 -21.891 -19.812 1 97.19 77 GLN B N 1
ATOM 1848 C CA . GLN B 1 77 ? 14.062 -20.453 -19.562 1 97.19 77 GLN B CA 1
ATOM 1849 C C . GLN B 1 77 ? 12.805 -20.031 -18.828 1 97.19 77 GLN B C 1
ATOM 1851 O O . GLN B 1 77 ? 12.781 -18.984 -18.172 1 97.19 77 GLN B O 1
ATOM 1856 N N . CYS B 1 78 ? 11.781 -20.922 -18.922 1 97.94 78 CYS B N 1
ATOM 1857 C CA . CYS B 1 78 ? 10.508 -20.453 -18.391 1 97.94 78 CYS B CA 1
ATOM 1858 C C . CYS B 1 78 ? 9.57 -21.625 -18.109 1 97.94 78 CYS B C 1
ATOM 1860 O O . CYS B 1 78 ? 9.547 -22.609 -18.859 1 97.94 78 CYS B O 1
ATOM 1862 N N . VAL B 1 79 ? 8.805 -21.609 -17.062 1 98.62 79 VAL B N 1
ATOM 1863 C CA . VAL B 1 79 ? 7.715 -22.531 -16.766 1 98.62 79 VAL B CA 1
ATOM 1864 C C . VAL B 1 79 ? 6.422 -21.766 -16.531 1 98.62 79 VAL B C 1
ATOM 1866 O O . VAL B 1 79 ? 6.438 -20.688 -15.93 1 98.62 79 VAL B O 1
ATOM 1869 N N . VAL B 1 80 ? 5.285 -22.25 -17.016 1 98.88 80 VAL B N 1
ATOM 1870 C CA . VAL B 1 80 ? 3.982 -21.609 -16.906 1 98.88 80 VAL B CA 1
ATOM 1871 C C . VAL B 1 80 ? 3.025 -22.5 -16.125 1 98.88 80 VAL B C 1
ATOM 1873 O O . VAL B 1 80 ? 2.885 -23.688 -16.438 1 98.88 80 VAL B O 1
ATOM 1876 N N . TYR B 1 81 ? 2.414 -21.953 -15.086 1 98.94 81 TYR B N 1
ATOM 1877 C CA . TYR B 1 81 ? 1.394 -22.641 -14.297 1 98.94 81 TYR B CA 1
ATOM 1878 C C . TYR B 1 81 ? 0.045 -21.938 -14.43 1 98.94 81 TYR B C 1
ATOM 1880 O O . TYR B 1 81 ? -0.015 -20.734 -14.711 1 98.94 81 TYR B O 1
ATOM 1888 N N . THR B 1 82 ? -0.993 -22.719 -14.234 1 98.88 82 THR B N 1
ATOM 1889 C CA . THR B 1 82 ? -2.328 -22.156 -14.109 1 98.88 82 THR B CA 1
ATOM 1890 C C . THR B 1 82 ? -3.029 -22.672 -12.859 1 98.88 82 THR B C 1
ATOM 1892 O O . THR B 1 82 ? -2.703 -23.75 -12.367 1 98.88 82 THR B O 1
ATOM 1895 N N . GLY B 1 83 ? -3.832 -21.891 -12.289 1 98.75 83 GLY B N 1
ATOM 1896 C CA . GLY B 1 83 ? -4.719 -22.234 -11.195 1 98.75 83 GLY B CA 1
ATOM 1897 C C . GLY B 1 83 ? -6.055 -21.516 -11.266 1 98.75 83 GLY B C 1
ATOM 1898 O O . GLY B 1 83 ? -6.246 -20.625 -12.094 1 98.75 83 GLY B O 1
ATOM 1899 N N . VAL B 1 84 ? -6.949 -22.031 -10.453 1 98.88 84 VAL B N 1
ATOM 1900 C CA . VAL B 1 84 ? -8.273 -21.406 -10.438 1 98.88 84 VAL B CA 1
ATOM 1901 C C . VAL B 1 84 ? -8.539 -20.781 -9.07 1 98.88 84 VAL B C 1
ATOM 1903 O O . VAL B 1 84 ? -8.492 -21.469 -8.047 1 98.88 84 VAL B O 1
ATOM 1906 N N . TYR B 1 85 ? -8.727 -19.547 -9.078 1 98.81 85 TYR B N 1
ATOM 1907 C CA . TYR B 1 85 ? -9.141 -18.812 -7.891 1 98.81 85 TYR B CA 1
ATOM 1908 C C . TYR B 1 85 ? -10.656 -18.656 -7.852 1 98.81 85 TYR B C 1
ATOM 1910 O O . TYR B 1 85 ? -11.242 -18 -8.719 1 98.81 85 TYR B O 1
ATOM 1918 N N . ASP B 1 86 ? -11.195 -19.266 -6.867 1 98.69 86 ASP B N 1
ATOM 1919 C CA . ASP B 1 86 ? -12.641 -19.25 -6.672 1 98.69 86 ASP B CA 1
ATOM 1920 C C . ASP B 1 86 ? -13.031 -18.297 -5.547 1 98.69 86 ASP B C 1
ATOM 1922 O O . ASP B 1 86 ? -12.695 -18.516 -4.387 1 98.69 86 ASP B O 1
ATOM 1926 N N . THR B 1 87 ? -13.758 -17.25 -5.859 1 98.06 87 THR B N 1
ATOM 1927 C CA . THR B 1 87 ? -14.109 -16.25 -4.867 1 98.06 87 THR B CA 1
ATOM 1928 C C . THR B 1 87 ? -15.43 -16.594 -4.184 1 98.06 87 THR B C 1
ATOM 1930 O O . THR B 1 87 ? -16.062 -15.719 -3.588 1 98.06 87 THR B O 1
ATOM 1933 N N . GLU B 1 88 ? -15.836 -17.828 -4.391 1 96.06 88 GLU B N 1
ATOM 1934 C CA . GLU B 1 88 ? -17 -18.25 -3.611 1 96.06 88 GLU B CA 1
ATOM 1935 C C . GLU B 1 88 ? -16.734 -18.125 -2.113 1 96.06 88 GLU B C 1
ATOM 1937 O O . GLU B 1 88 ? -15.688 -18.578 -1.625 1 96.06 88 GLU B O 1
ATOM 1942 N N . GLY B 1 89 ? -17.609 -17.484 -1.348 1 94.81 89 GLY B N 1
ATOM 1943 C CA . GLY B 1 89 ? -17.469 -17.312 0.089 1 94.81 89 GLY B CA 1
ATOM 1944 C C . GLY B 1 89 ? -16.703 -16.062 0.472 1 94.81 89 GLY B C 1
ATOM 1945 O O . GLY B 1 89 ? -16.625 -15.719 1.652 1 94.81 89 GLY B O 1
ATOM 1946 N N . VAL B 1 90 ? -16.094 -15.422 -0.485 1 96.25 90 VAL B N 1
ATOM 1947 C CA . VAL B 1 90 ? -15.398 -14.172 -0.223 1 96.25 90 VAL B CA 1
ATOM 1948 C C . VAL B 1 90 ? -16.406 -13.039 -0.063 1 96.25 90 VAL B C 1
ATOM 1950 O O . VAL B 1 90 ? -17.359 -12.922 -0.843 1 96.25 90 VAL B O 1
ATOM 1953 N N . THR B 1 91 ? -16.281 -12.242 0.958 1 95.81 91 THR B N 1
ATOM 1954 C CA . THR B 1 91 ? -17.188 -11.125 1.219 1 95.81 91 THR B CA 1
ATOM 1955 C C . THR B 1 91 ? -16.828 -9.93 0.344 1 95.81 91 THR B C 1
ATOM 1957 O O . THR B 1 91 ? -15.648 -9.617 0.16 1 95.81 91 THR B O 1
ATOM 1960 N N . HIS B 1 92 ? -17.828 -9.289 -0.175 1 96.5 92 HIS B N 1
ATOM 1961 C CA . HIS B 1 92 ? -17.578 -8.117 -1.01 1 96.5 92 HIS B CA 1
ATOM 1962 C C . HIS B 1 92 ? -17.047 -6.953 -0.184 1 96.5 92 HIS B C 1
ATOM 1964 O O . HIS B 1 92 ? -17.297 -6.863 1.019 1 96.5 92 HIS B O 1
ATOM 1970 N N . THR B 1 93 ? -16.297 -6.117 -0.748 1 97 93 THR B N 1
ATOM 1971 C CA . THR B 1 93 ? -15.719 -4.93 -0.121 1 97 93 THR B CA 1
ATOM 1972 C C . THR B 1 93 ? -16.766 -3.828 0.009 1 97 93 THR B C 1
ATOM 1974 O O . THR B 1 93 ? -17.5 -3.549 -0.938 1 97 93 THR B O 1
ATOM 1977 N N . LYS B 1 94 ? -16.797 -3.16 1.182 1 95.69 94 LYS B N 1
ATOM 1978 C CA . LYS B 1 94 ? -17.734 -2.053 1.39 1 95.69 94 LYS B CA 1
ATOM 1979 C C . LYS B 1 94 ? -17.422 -0.894 0.446 1 95.69 94 LYS B C 1
ATOM 1981 O O . LYS B 1 94 ? -16.266 -0.66 0.099 1 95.69 94 LYS B O 1
ATOM 1986 N N . SER B 1 95 ? -18.562 -0.193 0.081 1 92.81 95 SER B N 1
ATOM 1987 C CA . SER B 1 95 ? -18.391 0.975 -0.776 1 92.81 95 SER B CA 1
ATOM 1988 C C . SER B 1 95 ? -17.391 1.953 -0.178 1 92.81 95 SER B C 1
ATOM 1990 O O . SER B 1 95 ? -17.438 2.256 1.016 1 92.81 95 SER B O 1
ATOM 1992 N N . GLY B 1 96 ? -16.469 2.404 -0.957 1 92 96 GLY B N 1
ATOM 1993 C CA . GLY B 1 96 ? -15.469 3.371 -0.521 1 92 96 GLY B CA 1
ATOM 1994 C C . GLY B 1 96 ? -14.227 2.727 0.077 1 92 96 GLY B C 1
ATOM 1995 O O . GLY B 1 96 ? -13.234 3.408 0.345 1 92 96 GLY B O 1
ATOM 1996 N N . ASP B 1 97 ? -14.234 1.419 0.216 1 95.06 97 ASP B N 1
ATOM 1997 C CA . ASP B 1 97 ? -13.117 0.73 0.855 1 95.06 97 ASP B CA 1
ATOM 1998 C C . ASP B 1 97 ? -12.297 -0.052 -0.167 1 95.06 97 ASP B C 1
ATOM 2000 O O . ASP B 1 97 ? -12.758 -0.3 -1.283 1 95.06 97 ASP B O 1
ATOM 2004 N N . ARG B 1 98 ? -11.094 -0.369 0.14 1 96.81 98 ARG B N 1
ATOM 2005 C CA . ARG B 1 98 ? -10.227 -1.324 -0.539 1 96.81 98 ARG B CA 1
ATOM 2006 C C . ARG B 1 98 ? -9.711 -2.379 0.433 1 96.81 98 ARG B C 1
ATOM 2008 O O . ARG B 1 98 ? -9.742 -2.182 1.649 1 96.81 98 ARG B O 1
ATOM 2015 N N . GLN B 1 99 ? -9.383 -3.479 -0.068 1 95.62 99 GLN B N 1
ATOM 2016 C CA . GLN B 1 99 ? -8.844 -4.559 0.755 1 95.62 99 GLN B CA 1
ATOM 2017 C C . GLN B 1 99 ? -7.398 -4.875 0.375 1 95.62 99 GLN B C 1
ATOM 2019 O O . GLN B 1 99 ? -7.062 -4.938 -0.809 1 95.62 99 GLN B O 1
ATOM 2024 N N . ALA B 1 100 ? -6.57 -4.949 1.392 1 95.06 100 ALA B N 1
ATOM 2025 C CA . ALA B 1 100 ? -5.242 -5.527 1.19 1 95.06 100 ALA B CA 1
ATOM 2026 C C . ALA B 1 100 ? -5.312 -7.047 1.091 1 95.06 100 ALA B C 1
ATOM 2028 O O . ALA B 1 100 ? -5.594 -7.73 2.08 1 95.06 100 ALA B O 1
ATOM 2029 N N . VAL B 1 101 ? -5.023 -7.609 -0.086 1 97.25 101 VAL B N 1
ATOM 2030 C CA . VAL B 1 101 ? -5.164 -9.047 -0.323 1 97.25 101 VAL B CA 1
ATOM 2031 C C . VAL B 1 101 ? -3.783 -9.688 -0.43 1 97.25 101 VAL B C 1
ATOM 2033 O O . VAL B 1 101 ? -3 -9.344 -1.32 1 97.25 101 VAL B O 1
ATOM 2036 N N . GLN B 1 102 ? -3.541 -10.586 0.453 1 97.25 102 GLN B N 1
ATOM 2037 C CA . GLN B 1 102 ? -2.266 -11.289 0.449 1 97.25 102 GLN B CA 1
ATOM 2038 C C . GLN B 1 102 ? -2.189 -12.281 -0.708 1 97.25 102 GLN B C 1
ATOM 2040 O O . GLN B 1 102 ? -3.115 -13.07 -0.92 1 97.25 102 GLN B O 1
ATOM 2045 N N . ILE B 1 103 ? -1.083 -12.203 -1.455 1 98.56 103 ILE B N 1
ATOM 2046 C CA . ILE B 1 103 ? -0.76 -13.148 -2.52 1 98.56 103 ILE B CA 1
ATOM 2047 C C . ILE B 1 103 ? 0.459 -13.977 -2.123 1 98.56 103 ILE B C 1
ATOM 2049 O O . ILE B 1 103 ? 1.485 -13.43 -1.715 1 98.56 103 ILE B O 1
ATOM 2053 N N . SER B 1 104 ? 0.288 -15.25 -2.225 1 98.44 104 SER B N 1
ATOM 2054 C CA . SER B 1 104 ? 1.445 -16.078 -1.921 1 98.44 104 SER B CA 1
ATOM 2055 C C . SER B 1 104 ? 1.562 -17.25 -2.902 1 98.44 104 SER B C 1
ATOM 2057 O O . SER B 1 104 ? 0.551 -17.766 -3.377 1 98.44 104 SER B O 1
ATOM 2059 N N . ILE B 1 105 ? 2.756 -17.594 -3.244 1 98.81 105 ILE B N 1
ATOM 2060 C CA . ILE B 1 105 ? 3.07 -18.766 -4.043 1 98.81 105 ILE B CA 1
ATOM 2061 C C . ILE B 1 105 ? 4.168 -19.578 -3.359 1 98.81 105 ILE B C 1
ATOM 2063 O O . ILE B 1 105 ? 5.152 -19.016 -2.875 1 98.81 105 ILE B O 1
ATOM 2067 N N . GLN B 1 106 ? 3.961 -20.828 -3.328 1 98.69 106 GLN B N 1
ATOM 2068 C CA . GLN B 1 106 ? 4.926 -21.703 -2.668 1 98.69 106 GLN B CA 1
ATOM 2069 C C . GLN B 1 106 ? 5.914 -22.297 -3.672 1 98.69 106 GLN B C 1
ATOM 2071 O O . GLN B 1 106 ? 5.512 -22.938 -4.641 1 98.69 106 GLN B O 1
ATOM 2076 N N . PHE B 1 107 ? 7.152 -22.016 -3.393 1 97.94 107 PHE B N 1
ATOM 2077 C CA . PHE B 1 107 ? 8.273 -22.625 -4.098 1 97.94 107 PHE B CA 1
ATOM 2078 C C . PHE B 1 107 ? 9.109 -23.469 -3.152 1 97.94 107 PHE B C 1
ATOM 2080 O O . PHE B 1 107 ? 10.008 -22.953 -2.477 1 97.94 107 PHE B O 1
ATOM 2087 N N . PRO B 1 108 ? 8.898 -24.781 -3.158 1 96.5 108 PRO B N 1
ATOM 2088 C CA . PRO B 1 108 ? 9.523 -25.641 -2.15 1 96.5 108 PRO B CA 1
ATOM 2089 C C . PRO B 1 108 ? 11.039 -25.469 -2.072 1 96.5 108 PRO B C 1
ATOM 2091 O O . PRO B 1 108 ? 11.617 -25.547 -0.988 1 96.5 108 PRO B O 1
ATOM 2094 N N . GLU B 1 109 ? 11.719 -25.141 -3.152 1 94.19 109 GLU B N 1
ATOM 2095 C CA . GLU B 1 109 ? 13.18 -25.172 -3.168 1 94.19 109 GLU B CA 1
ATOM 2096 C C . GLU B 1 109 ? 13.758 -23.766 -2.979 1 94.19 109 GLU B C 1
ATOM 2098 O O . GLU B 1 109 ? 14.922 -23.625 -2.607 1 94.19 109 GLU B O 1
ATOM 2103 N N . VAL B 1 110 ? 12.969 -22.75 -3.277 1 95.56 110 VAL B N 1
ATOM 2104 C CA . VAL B 1 110 ? 13.602 -21.438 -3.275 1 95.56 110 VAL B CA 1
ATOM 2105 C C . VAL B 1 110 ? 12.852 -20.5 -2.322 1 95.56 110 VAL B C 1
ATOM 2107 O O . VAL B 1 110 ? 13.25 -19.359 -2.129 1 95.56 110 VAL B O 1
ATOM 2110 N N . GLY B 1 111 ? 11.727 -20.984 -1.682 1 95.81 111 GLY B N 1
ATOM 2111 C CA . GLY B 1 111 ? 11.039 -20.203 -0.66 1 95.81 111 GLY B CA 1
ATOM 2112 C C . GLY B 1 111 ? 9.719 -19.641 -1.137 1 95.81 111 GLY B C 1
ATOM 2113 O O . GLY B 1 111 ? 9.414 -19.672 -2.33 1 95.81 111 GLY B O 1
ATOM 2114 N N . SER B 1 112 ? 8.961 -19.078 -0.246 1 97.19 112 SER B N 1
ATOM 2115 C CA . SER B 1 112 ? 7.637 -18.547 -0.557 1 97.19 112 SER B CA 1
ATOM 2116 C C . SER B 1 112 ? 7.738 -17.141 -1.156 1 97.19 112 SER B C 1
ATOM 2118 O O . SER B 1 112 ? 8.633 -16.375 -0.801 1 97.19 112 SER B O 1
ATOM 2120 N N . PHE B 1 113 ? 6.973 -16.953 -2.133 1 98.06 113 PHE B N 1
ATOM 2121 C CA . PHE B 1 113 ? 6.715 -15.633 -2.688 1 98.06 113 PHE B CA 1
ATOM 2122 C C . PHE B 1 113 ? 5.496 -15 -2.027 1 98.06 113 PHE B C 1
ATOM 2124 O O . PHE B 1 113 ? 4.426 -15.609 -1.973 1 98.06 113 PHE B O 1
ATOM 2131 N N . GLU B 1 114 ? 5.625 -13.703 -1.495 1 97.19 114 GLU B N 1
ATOM 2132 C CA . GLU B 1 114 ? 4.516 -13.031 -0.819 1 97.19 114 GLU B CA 1
ATOM 2133 C C . GLU B 1 114 ? 4.457 -11.555 -1.193 1 97.19 114 GLU B C 1
ATOM 2135 O O . GLU B 1 114 ? 5.445 -10.836 -1.061 1 97.19 114 GLU B O 1
ATOM 2140 N N . VAL B 1 115 ? 3.342 -11.148 -1.663 1 97.75 115 VAL B N 1
ATOM 2141 C CA . VAL B 1 115 ? 3.064 -9.734 -1.923 1 97.75 115 VAL B CA 1
ATOM 2142 C C . VAL B 1 115 ? 1.628 -9.406 -1.524 1 97.75 115 VAL B C 1
ATOM 2144 O O . VAL B 1 115 ? 0.87 -10.297 -1.127 1 97.75 115 VAL B O 1
ATOM 2147 N N . VAL B 1 116 ? 1.252 -8.148 -1.562 1 97 116 VAL B N 1
ATOM 2148 C CA . VAL B 1 116 ? -0.106 -7.711 -1.257 1 97 116 VAL B CA 1
ATOM 2149 C C . VAL B 1 116 ? -0.673 -6.926 -2.436 1 97 116 VAL B C 1
ATOM 2151 O O . VAL B 1 116 ? 0.005 -6.062 -2.998 1 97 116 VAL B O 1
ATOM 2154 N N . TRP B 1 117 ? -1.801 -7.262 -2.842 1 97.56 117 TRP B N 1
ATOM 2155 C CA . TRP B 1 117 ? -2.545 -6.496 -3.836 1 97.56 117 TRP B CA 1
ATOM 2156 C C . TRP B 1 117 ? -3.66 -5.688 -3.18 1 97.56 117 TRP B C 1
ATOM 2158 O O . TRP B 1 117 ? -4.316 -6.164 -2.252 1 97.56 117 TRP B O 1
ATOM 2168 N N . GLN B 1 118 ? -3.779 -4.422 -3.594 1 96.56 118 GLN B N 1
ATOM 2169 C CA . GLN B 1 118 ? -4.996 -3.682 -3.271 1 96.56 118 GLN B CA 1
ATOM 2170 C C . GLN B 1 118 ? -6.148 -4.094 -4.184 1 96.56 118 GLN B C 1
ATOM 2172 O O . GLN B 1 118 ? -6.051 -3.975 -5.406 1 96.56 118 GLN B O 1
ATOM 2177 N N . VAL B 1 119 ? -7.316 -4.57 -3.549 1 98.06 119 VAL B N 1
ATOM 2178 C CA . VAL B 1 119 ? -8.398 -5.164 -4.332 1 98.06 119 VAL B CA 1
ATOM 2179 C C . VAL B 1 119 ? -9.742 -4.629 -3.838 1 98.06 119 VAL B C 1
ATOM 2181 O O . VAL B 1 119 ? -9.898 -4.32 -2.654 1 98.06 119 VAL B O 1
ATOM 2184 N N . LYS B 1 120 ? -10.672 -4.441 -4.723 1 97.81 120 LYS B N 1
ATOM 2185 C CA . LYS B 1 120 ? -12.094 -4.297 -4.395 1 97.81 120 LYS B CA 1
ATOM 2186 C C . LYS B 1 120 ? -12.898 -5.473 -4.926 1 97.81 120 LYS B C 1
ATOM 2188 O O . LYS B 1 120 ? -12.914 -5.73 -6.133 1 97.81 120 LYS B O 1
ATOM 2193 N N . TYR B 1 121 ? -13.57 -6.199 -4.008 1 98.25 121 TYR B N 1
ATOM 2194 C CA . TYR B 1 121 ? -14.5 -7.262 -4.391 1 98.25 121 TYR B CA 1
ATOM 2195 C C . TYR B 1 121 ? -15.906 -6.715 -4.582 1 98.25 121 TYR B C 1
ATOM 2197 O O . TYR B 1 121 ? -16.531 -6.234 -3.633 1 98.25 121 TYR B O 1
ATOM 2205 N N . TYR B 1 122 ? -16.328 -6.789 -5.77 1 97.69 122 TYR B N 1
ATOM 2206 C CA . TYR B 1 122 ? -17.703 -6.391 -6.059 1 97.69 122 TYR B CA 1
ATOM 2207 C C . TYR B 1 122 ? -18.656 -7.559 -5.859 1 97.69 122 TYR B C 1
ATOM 2209 O O . TYR B 1 122 ? -18.312 -8.711 -6.125 1 97.69 122 TYR B O 1
ATOM 2217 N N . ASN B 1 123 ? -19.875 -7.102 -5.414 1 94.75 123 ASN B N 1
ATOM 2218 C CA . ASN B 1 123 ? -20.938 -8.102 -5.41 1 94.75 123 ASN B CA 1
ATOM 2219 C C . ASN B 1 123 ? -21.203 -8.648 -6.809 1 94.75 123 ASN B C 1
ATOM 2221 O O . ASN B 1 123 ? -21.094 -7.918 -7.797 1 94.75 123 ASN B O 1
ATOM 2225 N N . TYR B 1 124 ? -21.625 -9.93 -6.809 1 90.19 124 TYR B N 1
ATOM 2226 C CA . TYR B 1 124 ? -21.859 -10.586 -8.086 1 90.19 124 TYR B CA 1
ATOM 2227 C C . TYR B 1 124 ? -22.844 -9.789 -8.938 1 90.19 124 TYR B C 1
ATOM 2229 O O . TYR B 1 124 ? -22.703 -9.727 -10.164 1 90.19 124 TYR B O 1
ATOM 2237 N N . ASN B 1 125 ? -23.75 -9.094 -8.266 1 90.88 125 ASN B N 1
ATOM 2238 C CA . ASN B 1 125 ? -24.781 -8.352 -8.984 1 90.88 125 ASN B CA 1
ATOM 2239 C C . ASN B 1 125 ? -24.25 -7.027 -9.523 1 90.88 125 ASN B C 1
ATOM 2241 O O . ASN B 1 125 ? -24.922 -6.348 -10.297 1 90.88 125 ASN B O 1
ATOM 2245 N N . LYS B 1 126 ? -23.047 -6.629 -9.195 1 91.38 126 LYS B N 1
ATOM 2246 C CA . LYS B 1 126 ? -22.438 -5.383 -9.648 1 91.38 126 LYS B CA 1
ATOM 2247 C C . LYS B 1 126 ? -21.375 -5.652 -10.719 1 91.38 126 LYS B C 1
ATOM 2249 O O . LYS B 1 126 ? -20.312 -5.035 -10.711 1 91.38 126 LYS B O 1
ATOM 2254 N N . ARG B 1 127 ? -21.594 -6.605 -11.555 1 89.94 127 ARG B N 1
ATOM 2255 C CA . ARG B 1 127 ? -20.656 -7.059 -12.578 1 89.94 127 ARG B CA 1
ATOM 2256 C C . ARG B 1 127 ? -20.281 -5.922 -13.531 1 89.94 127 ARG B C 1
ATOM 2258 O O . ARG B 1 127 ? -19.125 -5.797 -13.938 1 89.94 127 ARG B O 1
ATOM 2265 N N . ASP B 1 128 ? -21.25 -5.082 -13.836 1 91.06 128 ASP B N 1
ATOM 2266 C CA . ASP B 1 128 ? -20.984 -3.975 -14.742 1 91.06 128 ASP B CA 1
ATOM 2267 C C . ASP B 1 128 ? -19.984 -2.992 -14.141 1 91.06 128 ASP B C 1
ATOM 2269 O O . ASP B 1 128 ? -19.109 -2.49 -14.844 1 91.06 128 ASP B O 1
ATOM 2273 N N . HIS B 1 129 ? -20.141 -2.715 -12.914 1 91.88 129 HIS B N 1
ATOM 2274 C CA . HIS B 1 129 ? -19.219 -1.824 -12.227 1 91.88 129 HIS B CA 1
ATOM 2275 C C . HIS B 1 129 ? -17.812 -2.408 -12.195 1 91.88 129 HIS B C 1
ATOM 2277 O O . HIS B 1 129 ? -16.828 -1.674 -12.312 1 91.88 129 HIS B O 1
ATOM 2283 N N . CYS B 1 130 ? -17.766 -3.715 -12.055 1 93.38 130 CYS B N 1
ATOM 2284 C CA . CYS B 1 130 ? -16.484 -4.414 -11.938 1 93.38 130 CYS B CA 1
ATOM 2285 C C . CYS B 1 130 ? -15.742 -4.395 -13.266 1 93.38 130 CYS B C 1
ATOM 2287 O O . CYS B 1 130 ? -14.508 -4.406 -13.289 1 93.38 130 CYS B O 1
ATOM 2289 N N . GLN B 1 131 ? -16.438 -4.309 -14.328 1 91.62 131 GLN B N 1
ATOM 2290 C CA . GLN B 1 131 ? -15.828 -4.438 -15.648 1 91.62 131 GLN B CA 1
ATOM 2291 C C . GLN B 1 131 ? -15.508 -3.07 -16.25 1 91.62 131 GLN B C 1
ATOM 2293 O O . GLN B 1 131 ? -15.133 -2.971 -17.406 1 91.62 131 GLN B O 1
ATOM 2298 N N . GLY B 1 132 ? -15.586 -2.025 -15.406 1 91.19 132 GLY B N 1
ATOM 2299 C CA . GLY B 1 132 ? -15.203 -0.687 -15.828 1 91.19 132 GLY B CA 1
ATOM 2300 C C . GLY B 1 132 ? -13.797 -0.311 -15.414 1 91.19 132 GLY B C 1
ATOM 2301 O O . GLY B 1 132 ? -13.312 -0.753 -14.367 1 91.19 132 GLY B O 1
ATOM 2302 N N . GLY B 1 133 ? -13.078 0.486 -16.297 1 93.56 133 GLY B N 1
ATOM 2303 C CA . GLY B 1 133 ? -11.727 0.915 -16 1 93.56 133 GLY B CA 1
ATOM 2304 C C . GLY B 1 133 ? -10.703 0.432 -17.016 1 93.56 133 GLY B C 1
ATOM 2305 O O . GLY B 1 133 ? -11.016 0.318 -18.203 1 93.56 133 GLY B O 1
ATOM 2306 N N . ASN B 1 134 ? -9.445 0.215 -16.531 1 95.44 134 ASN B N 1
ATOM 2307 C CA . ASN B 1 134 ? -8.344 -0.253 -17.375 1 95.44 134 ASN B CA 1
ATOM 2308 C C . ASN B 1 134 ? -8.18 -1.767 -17.281 1 95.44 134 ASN B C 1
ATOM 2310 O O . ASN B 1 134 ? -8.383 -2.354 -16.219 1 95.44 134 ASN B O 1
ATOM 2314 N N . SER B 1 135 ? -7.836 -2.318 -18.375 1 95.88 135 SER B N 1
ATOM 2315 C CA . SER B 1 135 ? -7.617 -3.76 -18.359 1 95.88 135 SER B CA 1
ATOM 2316 C C . SER B 1 135 ? -6.363 -4.121 -17.562 1 95.88 135 SER B C 1
ATOM 2318 O O . SER B 1 135 ? -5.328 -3.461 -17.688 1 95.88 135 SER B O 1
ATOM 2320 N N . PHE B 1 136 ? -6.516 -5.066 -16.734 1 95.75 136 PHE B N 1
ATOM 2321 C CA . PHE B 1 136 ? -5.402 -5.629 -15.984 1 95.75 136 PHE B CA 1
ATOM 2322 C C . PHE B 1 136 ? -4.727 -6.746 -16.781 1 95.75 136 PHE B C 1
ATOM 2324 O O . PHE B 1 136 ? -5.348 -7.77 -17.062 1 95.75 136 PHE B O 1
ATOM 2331 N N . ASN B 1 137 ? -3.48 -6.613 -17.125 1 95.69 137 ASN B N 1
ATOM 2332 C CA . ASN B 1 137 ? -2.756 -7.641 -17.875 1 95.69 137 ASN B CA 1
ATOM 2333 C C . ASN B 1 137 ? -1.977 -8.562 -16.938 1 95.69 137 ASN B C 1
ATOM 2335 O O . ASN B 1 137 ? -2.293 -9.75 -16.828 1 95.69 137 ASN B O 1
ATOM 2339 N N . SER B 1 138 ? -0.99 -7.996 -16.312 1 98 138 SER B N 1
ATOM 2340 C CA . SER B 1 138 ? -0.19 -8.789 -15.375 1 98 138 SER B CA 1
ATOM 2341 C C . SER B 1 138 ? 0.625 -7.895 -14.445 1 98 138 SER B C 1
ATOM 2343 O O . SER B 1 138 ? 0.754 -6.691 -14.688 1 98 138 SER B O 1
ATOM 2345 N N . ILE B 1 139 ? 1.036 -8.43 -13.352 1 98.06 139 ILE B N 1
ATOM 2346 C CA . ILE B 1 139 ? 2.08 -7.836 -12.516 1 98.06 139 ILE B CA 1
ATOM 2347 C C . ILE B 1 139 ? 3.324 -8.719 -12.539 1 98.06 139 ILE B C 1
ATOM 2349 O O . ILE B 1 139 ? 3.23 -9.938 -12.375 1 98.06 139 ILE B O 1
ATOM 2353 N N . GLU B 1 140 ? 4.504 -8.109 -12.766 1 98.5 140 GLU B N 1
ATOM 2354 C CA . GLU B 1 140 ? 5.77 -8.828 -12.844 1 98.5 140 GLU B CA 1
ATOM 2355 C C . GLU B 1 140 ? 6.691 -8.461 -11.688 1 98.5 140 GLU B C 1
ATOM 2357 O O . GLU B 1 140 ? 6.77 -7.293 -11.297 1 98.5 140 GLU B O 1
ATOM 2362 N N . TYR B 1 141 ? 7.344 -9.469 -11.188 1 98.06 141 TYR B N 1
ATOM 2363 C CA . TYR B 1 141 ? 8.227 -9.297 -10.039 1 98.06 141 TYR B CA 1
ATOM 2364 C C . TYR B 1 141 ? 9.617 -9.852 -10.328 1 98.06 141 TYR B C 1
ATOM 2366 O O . TYR B 1 141 ? 9.758 -10.852 -11.031 1 98.06 141 TYR B O 1
ATOM 2374 N N . GLU B 1 142 ? 10.57 -9.219 -9.836 1 97.69 142 GLU B N 1
ATOM 2375 C CA . GLU B 1 142 ? 11.914 -9.766 -9.695 1 97.69 142 GLU B CA 1
ATOM 2376 C C . GLU B 1 142 ? 12.227 -10.109 -8.242 1 97.69 142 GLU B C 1
ATOM 2378 O O . GLU B 1 142 ? 12.156 -9.242 -7.371 1 97.69 142 GLU B O 1
ATOM 2383 N N . CYS B 1 143 ? 12.586 -11.359 -8.031 1 97.25 143 CYS B N 1
ATOM 2384 C CA . CYS B 1 143 ? 12.719 -11.836 -6.66 1 97.25 143 CYS B CA 1
ATOM 2385 C C . CYS B 1 143 ? 14.07 -12.5 -6.441 1 97.25 143 CYS B C 1
ATOM 2387 O O . CYS B 1 143 ? 14.656 -13.055 -7.379 1 97.25 143 CYS B O 1
ATOM 2389 N N . LYS B 1 144 ? 14.477 -12.461 -5.207 1 95.81 144 LYS B N 1
ATOM 2390 C CA . LYS B 1 144 ? 15.695 -13.148 -4.785 1 95.81 144 LYS B CA 1
ATOM 2391 C C . LYS B 1 144 ? 15.438 -14.016 -3.555 1 95.81 144 LYS B C 1
ATOM 2393 O O . LYS B 1 144 ? 15.023 -13.516 -2.508 1 95.81 144 LYS B O 1
ATOM 2398 N N . PRO B 1 145 ? 15.703 -15.32 -3.73 1 95.31 145 PRO B N 1
ATOM 2399 C CA . PRO B 1 145 ? 15.586 -16.172 -2.541 1 95.31 145 PRO B CA 1
ATOM 2400 C C . PRO B 1 145 ? 16.516 -15.727 -1.409 1 95.31 145 PRO B C 1
ATOM 2402 O O . PRO B 1 145 ? 17.656 -15.312 -1.661 1 95.31 145 PRO B O 1
ATOM 2405 N N . ASN B 1 146 ? 15.945 -15.742 -0.3 1 92.25 146 ASN B N 1
ATOM 2406 C CA . ASN B 1 146 ? 16.812 -15.398 0.82 1 92.25 146 ASN B CA 1
ATOM 2407 C C . ASN B 1 146 ? 17.812 -16.531 1.116 1 92.25 146 ASN B C 1
ATOM 2409 O O . ASN B 1 146 ? 17.766 -17.578 0.48 1 92.25 146 ASN B O 1
ATOM 2413 N N . ASP B 1 147 ? 18.688 -16.328 2.102 1 91.69 147 ASP B N 1
ATOM 2414 C CA . ASP B 1 147 ? 19.797 -17.25 2.363 1 91.69 147 ASP B CA 1
ATOM 2415 C C . ASP B 1 147 ? 19.266 -18.625 2.789 1 91.69 147 ASP B C 1
ATOM 2417 O O . ASP B 1 147 ? 19.828 -19.656 2.4 1 91.69 147 ASP B O 1
ATOM 2421 N N . THR B 1 148 ? 18.156 -18.672 3.523 1 93.19 148 THR B N 1
ATOM 2422 C CA . THR B 1 148 ? 17.625 -19.922 4.047 1 93.19 148 THR B CA 1
ATOM 2423 C C . THR B 1 148 ? 16.672 -20.578 3.045 1 93.19 148 THR B C 1
ATOM 2425 O O . THR B 1 148 ? 16.203 -21.688 3.258 1 93.19 148 THR B O 1
ATOM 2428 N N . ARG B 1 149 ? 16.328 -19.828 2.02 1 92.81 149 ARG B N 1
ATOM 2429 C CA . ARG B 1 149 ? 15.406 -20.281 0.987 1 92.81 149 ARG B CA 1
ATOM 2430 C C . ARG B 1 149 ? 14.023 -20.562 1.573 1 92.81 149 ARG B C 1
ATOM 2432 O O . ARG B 1 149 ? 13.367 -21.531 1.186 1 92.81 149 ARG B O 1
ATOM 2439 N N . SER B 1 150 ? 13.672 -19.844 2.574 1 93.62 150 SER B N 1
ATOM 2440 C CA . SER B 1 150 ? 12.336 -19.922 3.166 1 93.62 150 SER B CA 1
ATOM 2441 C C . SER B 1 150 ? 11.398 -18.891 2.545 1 93.62 150 SER B C 1
ATOM 2443 O O . SER B 1 150 ? 10.18 -19.062 2.57 1 93.62 150 SER B O 1
ATOM 2445 N N . LEU B 1 151 ? 12.023 -17.844 2.057 1 94.06 151 LEU B N 1
ATOM 2446 C CA . LEU B 1 151 ? 11.242 -16.75 1.487 1 94.06 151 LEU B CA 1
ATOM 2447 C C . LEU B 1 151 ? 12.008 -16.078 0.349 1 94.06 151 LEU B C 1
ATOM 2449 O O . LEU B 1 151 ? 13.234 -16.172 0.277 1 94.06 151 LEU B O 1
ATOM 2453 N N . MET B 1 152 ? 11.266 -15.414 -0.513 1 95.56 152 MET B N 1
ATOM 2454 C CA . MET B 1 152 ? 11.867 -14.617 -1.578 1 95.56 152 MET B CA 1
ATOM 2455 C C . MET B 1 152 ? 11.695 -13.125 -1.31 1 95.56 152 MET B C 1
ATOM 2457 O O . MET B 1 152 ? 10.617 -12.688 -0.899 1 95.56 152 MET B O 1
ATOM 2461 N N . TRP B 1 153 ? 12.711 -12.383 -1.561 1 93.44 153 TRP B N 1
ATOM 2462 C CA . TRP B 1 153 ? 12.648 -10.922 -1.499 1 93.44 153 TRP B CA 1
ATOM 2463 C C . TRP B 1 153 ? 12.242 -10.336 -2.848 1 93.44 153 TRP B C 1
ATOM 2465 O O . TRP B 1 153 ? 12.867 -10.633 -3.871 1 93.44 153 TRP B O 1
ATOM 2475 N N . VAL B 1 154 ? 11.258 -9.586 -2.816 1 96.06 154 VAL B N 1
ATOM 2476 C CA . VAL B 1 154 ? 10.82 -8.922 -4.043 1 96.06 154 VAL B CA 1
ATOM 2477 C C . VAL B 1 154 ? 11.641 -7.652 -4.258 1 96.06 154 VAL B C 1
ATOM 2479 O O . VAL B 1 154 ? 11.539 -6.703 -3.48 1 96.06 154 VAL B O 1
ATOM 2482 N N . ASN B 1 155 ? 12.375 -7.555 -5.344 1 93.5 155 ASN B N 1
ATOM 2483 C CA . ASN B 1 155 ? 13.258 -6.43 -5.629 1 93.5 155 ASN B CA 1
ATOM 2484 C C . ASN B 1 155 ? 12.594 -5.41 -6.551 1 93.5 155 ASN B C 1
ATOM 2486 O O . ASN B 1 155 ? 12.914 -4.223 -6.504 1 93.5 155 ASN B O 1
ATOM 2490 N N . LYS B 1 156 ? 11.781 -5.891 -7.402 1 94.19 156 LYS B N 1
ATOM 2491 C CA . LYS B 1 156 ? 11.109 -5.043 -8.383 1 94.19 156 LYS B CA 1
ATOM 2492 C C . LYS B 1 156 ? 9.672 -5.512 -8.625 1 94.19 156 LYS B C 1
ATOM 2494 O O . LYS B 1 156 ? 9.391 -6.711 -8.578 1 94.19 156 LYS B O 1
ATOM 2499 N N . GLU B 1 157 ? 8.836 -4.617 -8.781 1 95.69 157 GLU B N 1
ATOM 2500 C CA . GLU B 1 157 ? 7.453 -4.855 -9.172 1 95.69 157 GLU B CA 1
ATOM 2501 C C . GLU B 1 157 ? 7.059 -3.975 -10.359 1 95.69 157 GLU B C 1
ATOM 2503 O O . GLU B 1 157 ? 7.344 -2.775 -10.367 1 95.69 157 GLU B O 1
ATOM 2508 N N . LEU B 1 158 ? 6.531 -4.586 -11.352 1 95.56 158 LEU B N 1
ATOM 2509 C CA . LEU B 1 158 ? 6.051 -3.861 -12.523 1 95.56 158 LEU B CA 1
ATOM 2510 C C . LEU B 1 158 ? 4.594 -4.207 -12.82 1 95.56 158 LEU B C 1
ATOM 2512 O O . LEU B 1 158 ? 4.273 -5.355 -13.125 1 95.56 158 LEU B O 1
ATOM 2516 N N . PHE B 1 159 ? 3.77 -3.184 -12.688 1 94.31 159 PHE B N 1
ATOM 2517 C CA . PHE B 1 159 ? 2.363 -3.332 -13.039 1 94.31 159 PHE B CA 1
ATOM 2518 C C . PHE B 1 159 ? 2.158 -3.111 -14.531 1 94.31 159 PHE B C 1
ATOM 2520 O O . PHE B 1 159 ? 2.406 -2.018 -15.047 1 94.31 159 PHE B O 1
ATOM 2527 N N . ILE B 1 160 ? 1.771 -4.129 -15.273 1 90.06 160 ILE B N 1
ATOM 2528 C CA . ILE B 1 160 ? 1.654 -4.066 -16.734 1 90.06 160 ILE B CA 1
ATOM 2529 C C . ILE B 1 160 ? 0.189 -3.896 -17.125 1 90.06 160 ILE B C 1
ATOM 2531 O O . ILE B 1 160 ? -0.686 -4.586 -16.594 1 90.06 160 ILE B O 1
#

Organism: Oncorhynchus kisutch (NCBI:txid8019)